Protein AF-Q4D3F9-F1 (afdb_monomer_lite)

Sequence (199 aa):
MLRTVLPLHNSRKLALRFFQTEQRKNTNLHGLSAVQKKKVILKMFKQLTREDMDALKKRAAAWEAKKISGETAIPSYRRRNEITPYELFYKEQLSNPSIASIASPSVREKKLFAIFNSLPVATMEALEKRARELSQGIALSDSPPPSGKKPSASKKKKKRITIKTSSKSRSMTSQGASVRKKKKRTRHKDPRCHRTRRL

Structure (mmCIF, N/CA/C/O backbone):
data_AF-Q4D3F9-F1
#
_entry.id   AF-Q4D3F9-F1
#
loop_
_atom_site.group_PDB
_atom_site.id
_atom_site.type_symbol
_atom_site.label_atom_id
_atom_site.label_alt_id
_atom_site.label_comp_id
_atom_site.label_asym_id
_atom_site.label_entity_id
_atom_site.label_seq_id
_atom_site.pdbx_PDB_ins_code
_atom_site.Cartn_x
_atom_site.Cartn_y
_atom_site.Cartn_z
_atom_site.occupancy
_atom_site.B_iso_or_equiv
_atom_site.auth_seq_id
_atom_site.auth_comp_id
_atom_site.auth_asym_id
_atom_site.auth_atom_id
_atom_site.pdbx_PDB_model_num
ATOM 1 N N . MET A 1 1 ? 5.674 -25.062 -36.213 1.00 43.69 1 MET A N 1
ATOM 2 C CA . MET A 1 1 ? 6.406 -23.867 -35.732 1.00 43.69 1 MET A CA 1
ATOM 3 C C . MET A 1 1 ? 5.407 -22.816 -35.253 1.00 43.69 1 MET A C 1
ATOM 5 O O . MET A 1 1 ? 4.839 -22.103 -36.072 1.00 43.69 1 MET A O 1
ATOM 9 N N . LEU A 1 2 ? 5.132 -22.751 -33.947 1.00 43.38 2 LEU A N 1
ATOM 10 C CA . LEU A 1 2 ? 4.223 -21.755 -33.368 1.00 43.38 2 LEU A CA 1
ATOM 11 C C . LEU A 1 2 ? 4.901 -20.378 -33.382 1.00 43.38 2 LEU A C 1
ATOM 13 O O . LEU A 1 2 ? 5.694 -20.052 -32.503 1.00 43.38 2 LEU A O 1
ATOM 17 N N . ARG A 1 3 ? 4.604 -19.563 -34.401 1.00 45.81 3 ARG A N 1
ATOM 18 C CA . ARG A 1 3 ? 4.926 -18.132 -34.399 1.00 45.81 3 ARG A CA 1
ATOM 19 C C . ARG A 1 3 ? 4.017 -17.451 -33.381 1.00 45.81 3 ARG A C 1
ATOM 21 O O . ARG A 1 3 ? 2.923 -17.004 -33.710 1.00 45.81 3 ARG A O 1
ATOM 28 N N . THR A 1 4 ? 4.465 -17.377 -32.135 1.00 52.88 4 THR A N 1
ATOM 29 C CA . THR A 1 4 ? 3.857 -16.510 -31.127 1.00 52.88 4 THR A CA 1
ATOM 30 C C . THR A 1 4 ? 4.075 -15.063 -31.555 1.00 52.88 4 THR A C 1
ATOM 32 O O . THR A 1 4 ? 5.104 -14.454 -31.252 1.00 52.88 4 THR A O 1
ATOM 35 N N . VAL A 1 5 ? 3.108 -14.500 -32.278 1.00 49.44 5 VAL A N 1
ATOM 36 C CA . VAL A 1 5 ? 3.002 -13.058 -32.514 1.00 49.44 5 VAL A CA 1
ATOM 37 C C . VAL A 1 5 ? 2.535 -12.427 -31.198 1.00 49.44 5 VAL A C 1
ATOM 39 O O . VAL A 1 5 ? 1.389 -12.021 -31.036 1.00 49.44 5 VAL A O 1
ATOM 42 N N . LEU A 1 6 ? 3.423 -12.435 -30.198 1.00 48.75 6 LEU A N 1
ATOM 43 C CA . LEU A 1 6 ? 3.228 -11.724 -28.939 1.00 48.75 6 LEU A CA 1
ATOM 44 C C . LEU A 1 6 ? 2.943 -10.253 -29.264 1.00 48.75 6 LEU A C 1
ATOM 46 O O . LEU A 1 6 ? 3.530 -9.717 -30.207 1.00 48.75 6 LEU A O 1
ATOM 50 N N . PRO A 1 7 ? 2.062 -9.577 -28.510 1.00 52.72 7 PRO A N 1
ATOM 51 C CA . PRO A 1 7 ? 1.574 -8.253 -28.860 1.00 52.72 7 PRO A CA 1
ATOM 52 C C . PRO A 1 7 ? 2.724 -7.240 -28.790 1.00 52.72 7 PRO A C 1
ATOM 54 O O . PRO A 1 7 ? 2.981 -6.625 -27.754 1.00 52.72 7 PRO A O 1
ATOM 57 N N . LEU A 1 8 ? 3.421 -7.037 -29.912 1.00 54.00 8 LEU A N 1
ATOM 58 C CA . LEU A 1 8 ? 4.539 -6.098 -30.054 1.00 54.00 8 LEU A CA 1
ATOM 59 C C . LEU A 1 8 ? 4.122 -4.668 -29.674 1.00 54.00 8 LEU A C 1
ATOM 61 O O . LEU A 1 8 ? 4.931 -3.875 -29.194 1.00 54.00 8 LEU A O 1
ATOM 65 N N . HIS A 1 9 ? 2.835 -4.337 -29.809 1.00 55.53 9 HIS A N 1
ATOM 66 C CA . HIS A 1 9 ? 2.298 -3.062 -29.341 1.00 55.53 9 HIS A CA 1
ATOM 67 C C . HIS A 1 9 ? 2.265 -2.916 -27.821 1.00 55.53 9 HIS A C 1
ATOM 69 O O . HIS A 1 9 ? 2.350 -1.789 -27.323 1.00 55.53 9 HIS A O 1
ATOM 75 N N . ASN A 1 10 ? 2.189 -4.016 -27.075 1.00 79.44 10 ASN A N 1
ATOM 76 C CA . ASN A 1 10 ? 2.234 -3.959 -25.624 1.00 79.44 10 ASN A CA 1
ATOM 77 C C . ASN A 1 10 ? 3.673 -3.754 -25.132 1.00 79.44 10 ASN A C 1
ATOM 79 O O . ASN A 1 10 ? 3.891 -2.926 -24.253 1.00 79.44 10 ASN A O 1
ATOM 83 N N . SER A 1 11 ? 4.675 -4.372 -25.775 1.00 84.75 11 SER A N 1
ATOM 84 C CA . SER A 1 11 ? 6.082 -4.250 -25.350 1.00 84.75 11 SER A CA 1
ATOM 85 C C . SER A 1 11 ? 6.599 -2.810 -25.403 1.00 84.75 11 SER A C 1
ATOM 87 O O . SER A 1 11 ? 7.229 -2.351 -24.453 1.00 84.75 11 SER A O 1
ATOM 89 N N . ARG A 1 12 ? 6.274 -2.041 -26.455 1.00 90.06 12 ARG A N 1
ATOM 90 C CA . ARG A 1 12 ? 6.668 -0.622 -26.549 1.00 90.06 12 ARG A CA 1
ATOM 91 C C . ARG A 1 12 ? 5.962 0.250 -25.506 1.00 90.06 12 ARG A C 1
ATOM 93 O O . ARG A 1 12 ? 6.580 1.163 -24.962 1.00 90.06 12 ARG A O 1
ATOM 100 N N . LYS A 1 13 ? 4.682 -0.014 -25.215 1.00 91.31 13 LYS A N 1
ATOM 101 C CA . LYS A 1 13 ? 3.936 0.695 -24.159 1.00 91.31 13 LYS A CA 1
ATOM 102 C C . LYS A 1 13 ? 4.499 0.368 -22.774 1.00 91.31 13 LYS A C 1
ATOM 104 O O . LYS A 1 13 ? 4.667 1.280 -21.965 1.00 91.31 13 LYS A O 1
ATOM 109 N N . L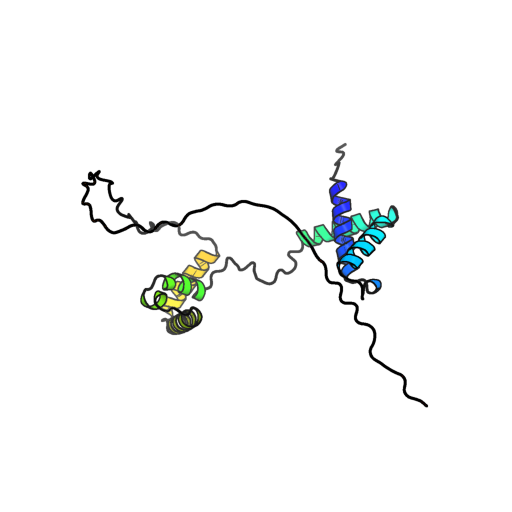EU A 1 14 ? 4.838 -0.897 -22.531 1.00 91.38 14 LEU A N 1
ATOM 110 C CA . LEU A 1 14 ? 5.517 -1.356 -21.323 1.00 91.38 14 LEU A CA 1
ATOM 111 C C . LEU A 1 14 ? 6.875 -0.679 -21.155 1.00 91.38 14 LEU A C 1
ATOM 113 O O . LEU A 1 14 ? 7.130 -0.081 -20.113 1.00 91.38 14 LEU A O 1
ATOM 117 N N . ALA A 1 15 ? 7.691 -0.676 -22.210 1.00 93.75 15 ALA A N 1
ATOM 118 C CA . ALA A 1 15 ? 8.980 0.004 -22.235 1.00 93.75 15 ALA A CA 1
ATOM 119 C C . ALA A 1 15 ? 8.841 1.500 -21.925 1.00 93.75 15 ALA A C 1
ATOM 121 O O . ALA A 1 15 ? 9.606 2.027 -21.126 1.00 93.75 15 ALA A O 1
ATOM 122 N N . LEU A 1 16 ? 7.830 2.186 -22.475 1.00 94.62 16 LEU A N 1
ATOM 123 C CA . LEU A 1 16 ? 7.576 3.595 -22.162 1.00 94.62 16 LEU A CA 1
ATOM 124 C C . LEU A 1 16 ? 7.189 3.809 -20.691 1.00 94.62 16 LEU A C 1
ATOM 126 O O . LEU A 1 16 ? 7.689 4.742 -20.066 1.00 94.62 16 LEU A O 1
ATOM 130 N N . ARG A 1 17 ? 6.302 2.976 -20.127 1.00 92.50 17 ARG A N 1
ATOM 131 C CA . ARG A 1 17 ? 5.907 3.063 -18.706 1.00 92.50 17 ARG A CA 1
ATOM 132 C C . ARG A 1 17 ? 7.096 2.810 -17.781 1.00 92.50 17 ARG A C 1
ATOM 134 O O . ARG A 1 17 ? 7.282 3.540 -16.805 1.00 92.50 17 ARG A O 1
ATOM 141 N N . PHE A 1 18 ? 7.896 1.800 -18.104 1.00 93.62 18 PHE A N 1
ATOM 142 C CA . PHE A 1 18 ? 9.110 1.464 -17.375 1.00 93.62 18 PHE A CA 1
ATOM 143 C C . PHE A 1 18 ? 10.120 2.614 -17.445 1.00 93.62 18 PHE A C 1
ATOM 145 O O . PHE A 1 18 ? 10.515 3.135 -16.407 1.00 93.62 18 PHE A O 1
ATOM 152 N N . PHE A 1 19 ? 10.403 3.126 -18.644 1.00 94.56 19 PHE A N 1
ATOM 153 C CA . PHE A 1 19 ? 11.292 4.269 -18.847 1.00 94.56 19 PHE A CA 1
ATOM 154 C C . PHE A 1 19 ? 10.829 5.511 -18.089 1.00 94.56 19 PHE A C 1
ATOM 156 O O . PHE A 1 19 ? 11.611 6.150 -17.401 1.00 94.56 19 PHE A O 1
ATOM 163 N N . GLN A 1 20 ? 9.537 5.844 -18.138 1.00 93.75 20 GLN A N 1
ATOM 164 C CA . GLN A 1 20 ? 8.987 6.944 -17.341 1.00 93.75 20 GLN A CA 1
ATOM 165 C C . GLN A 1 20 ? 9.215 6.742 -15.842 1.00 93.75 20 GLN A C 1
ATOM 167 O O . GLN A 1 20 ? 9.450 7.715 -15.133 1.00 93.75 20 GLN A O 1
ATOM 172 N N . THR A 1 21 ? 9.127 5.501 -15.362 1.00 91.38 21 THR A N 1
ATOM 173 C CA . THR A 1 21 ? 9.366 5.159 -13.957 1.00 91.38 21 THR A CA 1
ATOM 174 C C . THR A 1 21 ? 10.843 5.310 -13.597 1.00 91.38 21 THR A C 1
ATOM 176 O O . THR A 1 21 ? 11.136 5.906 -12.563 1.00 91.38 21 THR A O 1
ATOM 179 N N . GLU A 1 22 ? 11.763 4.866 -14.457 1.00 90.75 22 GLU A N 1
ATOM 180 C CA . GLU A 1 22 ? 13.207 5.087 -14.293 1.00 90.75 22 GLU A CA 1
ATOM 181 C C . GLU A 1 22 ? 13.542 6.589 -14.273 1.00 90.75 22 GLU A C 1
ATOM 183 O O . GLU A 1 22 ? 14.218 7.073 -13.367 1.00 90.75 22 GLU A O 1
ATOM 188 N N . GLN A 1 23 ? 12.977 7.363 -15.205 1.00 92.50 23 GLN A N 1
ATOM 189 C CA . GLN A 1 23 ? 13.245 8.799 -15.333 1.00 92.50 23 GLN A CA 1
ATOM 190 C C . GLN A 1 23 ? 12.666 9.651 -14.191 1.00 92.50 23 GLN A C 1
ATOM 192 O O . GLN A 1 23 ? 13.047 10.811 -14.050 1.00 92.50 23 GLN A O 1
ATOM 197 N N . ARG A 1 24 ? 11.781 9.118 -13.334 1.00 86.50 24 ARG A N 1
ATOM 198 C CA . ARG A 1 24 ? 11.299 9.858 -12.146 1.00 86.50 24 ARG A CA 1
ATOM 199 C C . ARG A 1 24 ? 12.416 10.173 -11.155 1.00 86.50 24 ARG A C 1
ATOM 201 O O . ARG A 1 24 ? 12.303 11.169 -10.449 1.00 86.50 24 ARG A O 1
ATOM 208 N N . LYS A 1 25 ? 13.455 9.334 -11.109 1.00 85.62 25 LYS A N 1
ATOM 209 C CA . LYS A 1 25 ? 14.626 9.500 -10.238 1.00 85.62 25 LYS A CA 1
ATOM 210 C C . LYS A 1 25 ? 15.767 10.271 -10.914 1.00 85.62 25 LYS A C 1
ATOM 212 O O . LYS A 1 25 ? 16.802 10.470 -10.292 1.00 85.62 25 LYS A O 1
ATOM 217 N N . ASN A 1 26 ? 15.605 10.682 -12.176 1.00 88.50 26 ASN A N 1
ATOM 218 C CA . ASN A 1 26 ? 16.654 11.380 -12.910 1.00 88.50 26 ASN A CA 1
ATOM 219 C C . ASN A 1 26 ? 16.794 12.822 -12.404 1.00 88.50 26 ASN A C 1
ATOM 221 O O . ASN A 1 26 ? 15.863 13.628 -12.524 1.00 88.50 26 ASN A O 1
ATOM 225 N N . THR A 1 27 ? 17.975 13.145 -11.878 1.00 89.50 27 THR A N 1
ATOM 226 C CA . THR A 1 27 ? 18.260 14.446 -11.279 1.00 89.50 27 THR A CA 1
ATOM 227 C C . THR A 1 27 ? 18.275 15.584 -12.297 1.00 89.50 27 THR A C 1
ATOM 229 O O . THR A 1 27 ? 17.872 16.701 -11.978 1.00 89.50 27 THR A O 1
ATOM 232 N N . ASN A 1 28 ? 18.607 15.289 -13.556 1.00 89.50 28 ASN A N 1
ATOM 233 C CA . ASN A 1 28 ? 18.650 16.267 -14.648 1.00 89.50 28 ASN A CA 1
ATOM 234 C C . ASN A 1 28 ? 17.271 16.849 -14.992 1.00 89.50 28 ASN A C 1
ATOM 236 O O . ASN A 1 28 ? 17.163 17.839 -15.712 1.00 89.50 28 ASN A O 1
ATOM 240 N N . LEU A 1 29 ? 16.196 16.223 -14.504 1.00 89.38 29 LEU A N 1
ATOM 241 C CA . LEU A 1 29 ? 14.832 16.700 -14.692 1.00 89.38 29 LEU A CA 1
ATOM 242 C C . LEU A 1 29 ? 14.337 17.548 -13.509 1.00 89.38 29 LEU A C 1
ATOM 244 O O . LEU A 1 29 ? 13.209 18.049 -13.567 1.00 89.38 29 LEU A O 1
ATOM 248 N N . HIS A 1 30 ? 15.120 17.721 -12.434 1.00 87.25 30 HIS A N 1
ATOM 249 C CA . HIS A 1 30 ? 14.759 18.636 -11.347 1.00 87.25 30 HIS A CA 1
ATOM 250 C C . HIS A 1 30 ? 14.633 20.078 -11.867 1.00 87.25 30 HIS A C 1
ATOM 252 O O . HIS A 1 30 ? 15.318 20.490 -12.794 1.00 87.25 30 HIS A O 1
ATOM 258 N N . GLY A 1 31 ? 13.673 20.830 -11.324 1.00 88.44 31 GLY A N 1
ATOM 259 C CA . GLY A 1 31 ? 13.353 22.193 -11.771 1.00 88.44 31 GLY A CA 1
ATOM 260 C C . GLY A 1 31 ? 12.349 22.290 -12.929 1.00 88.44 31 GLY A C 1
ATOM 261 O O . GLY A 1 31 ? 11.705 23.323 -13.090 1.00 88.44 31 GLY A O 1
ATOM 262 N N . LEU A 1 32 ? 12.120 21.217 -13.695 1.00 91.00 32 LEU A N 1
ATOM 263 C CA . LEU A 1 32 ? 11.087 21.209 -14.737 1.00 91.00 32 LEU A CA 1
ATOM 264 C C . LEU A 1 32 ? 9.689 20.926 -14.163 1.00 91.00 32 LEU A C 1
ATOM 266 O O . LEU A 1 32 ? 9.508 20.046 -13.315 1.00 91.00 32 LEU A O 1
ATOM 270 N N . SER A 1 33 ? 8.666 21.602 -14.698 1.00 92.81 33 SER A N 1
ATOM 271 C CA . SER A 1 33 ? 7.263 21.275 -14.398 1.00 92.81 33 SER A CA 1
ATOM 272 C C . SER A 1 33 ? 6.915 19.851 -14.846 1.00 92.81 33 SER A C 1
ATOM 274 O O . SER A 1 33 ? 7.506 19.319 -15.788 1.00 92.81 33 SER A O 1
ATOM 276 N N . ALA A 1 34 ? 5.897 19.231 -14.239 1.00 92.06 34 ALA A N 1
ATOM 277 C CA . ALA A 1 34 ? 5.463 17.877 -14.607 1.00 92.06 34 ALA A CA 1
ATOM 278 C C . ALA A 1 34 ? 5.150 17.731 -16.113 1.00 92.06 34 ALA A C 1
ATOM 280 O O . ALA A 1 34 ? 5.469 16.713 -16.732 1.00 92.06 34 ALA A O 1
ATOM 281 N N . VAL A 1 35 ? 4.584 18.775 -16.729 1.00 93.75 35 VAL A N 1
ATOM 282 C CA . VAL A 1 35 ? 4.277 18.806 -18.167 1.00 93.75 35 VAL A CA 1
ATOM 283 C C . VAL A 1 35 ? 5.554 18.866 -19.011 1.00 93.75 35 VAL A C 1
ATOM 285 O O . VAL A 1 35 ? 5.660 18.150 -20.009 1.00 93.75 35 VAL A O 1
ATOM 288 N N . GLN A 1 36 ? 6.537 19.683 -18.617 1.00 94.12 36 GLN A N 1
ATOM 289 C CA . GLN A 1 36 ? 7.837 19.755 -19.294 1.00 94.12 36 GLN A CA 1
ATOM 290 C C . GLN A 1 36 ? 8.610 18.444 -19.146 1.00 94.12 36 GLN A C 1
ATOM 292 O O . GLN A 1 36 ? 9.053 17.904 -20.158 1.00 94.12 36 GLN A O 1
ATOM 297 N N . LYS A 1 37 ? 8.674 17.873 -17.934 1.00 94.06 37 LYS A N 1
ATOM 298 C CA . LYS A 1 37 ? 9.268 16.551 -17.672 1.00 94.06 37 LYS A CA 1
ATOM 299 C C . LYS A 1 37 ? 8.697 15.498 -18.611 1.00 94.06 37 LYS A C 1
ATOM 301 O O . LYS A 1 37 ? 9.443 14.805 -19.291 1.00 94.06 37 LYS A O 1
ATOM 306 N N . LYS A 1 38 ? 7.366 15.431 -18.729 1.00 93.19 38 LYS A N 1
ATOM 307 C CA . LYS A 1 38 ? 6.694 14.489 -19.634 1.00 93.19 38 LYS A CA 1
ATOM 308 C C . LYS A 1 38 ? 7.127 14.674 -21.092 1.00 93.19 38 LYS A C 1
ATOM 310 O O . LYS A 1 38 ? 7.370 13.683 -21.777 1.00 93.19 38 LYS A O 1
ATOM 315 N N . LYS A 1 39 ? 7.230 15.918 -21.572 1.00 95.19 39 LYS A N 1
ATOM 316 C CA . LYS A 1 39 ? 7.684 16.213 -22.942 1.00 95.19 39 LYS A CA 1
ATOM 317 C C . LYS A 1 39 ? 9.142 15.804 -23.163 1.00 95.19 39 LYS A C 1
ATOM 319 O O . LYS A 1 39 ? 9.430 15.195 -24.189 1.00 95.19 39 LYS A O 1
ATOM 324 N N . VAL A 1 40 ? 10.031 16.111 -22.217 1.00 94.81 40 VAL A N 1
ATOM 325 C CA . VAL A 1 40 ? 11.459 15.761 -22.288 1.00 94.81 40 VAL A CA 1
ATOM 326 C C . VAL A 1 40 ? 11.642 14.246 -22.275 1.00 94.81 40 VAL A C 1
ATOM 328 O O . VAL A 1 40 ? 12.236 13.708 -23.202 1.00 94.81 40 VAL A O 1
ATOM 331 N N . ILE A 1 41 ? 11.028 13.543 -21.319 1.00 94.62 41 ILE A N 1
ATOM 332 C CA . ILE A 1 41 ? 11.078 12.075 -21.230 1.00 94.62 41 ILE A CA 1
ATOM 333 C C . ILE A 1 41 ? 10.569 11.431 -22.523 1.00 94.62 41 ILE A C 1
ATOM 335 O O . ILE A 1 41 ? 11.166 10.482 -23.022 1.00 94.62 41 ILE A O 1
ATOM 339 N N . LEU A 1 42 ? 9.481 11.950 -23.103 1.00 95.06 42 LEU A N 1
ATOM 340 C CA . LEU A 1 42 ? 8.954 11.412 -24.356 1.00 95.06 42 LEU A CA 1
ATOM 341 C C . LEU A 1 42 ? 9.903 11.650 -25.539 1.00 95.06 42 LEU A C 1
ATOM 343 O O . LEU A 1 42 ? 9.997 10.787 -26.408 1.00 95.06 42 LEU A O 1
ATOM 347 N N . LYS A 1 43 ? 10.594 12.797 -25.590 1.00 95.38 43 LYS A N 1
ATOM 348 C CA . LYS A 1 43 ? 11.632 13.054 -26.600 1.00 95.38 43 LYS A CA 1
ATOM 349 C C . LYS A 1 43 ? 12.807 12.091 -26.433 1.00 95.38 43 LYS A C 1
ATOM 351 O O . LYS A 1 43 ? 13.144 11.424 -27.402 1.00 95.38 43 LYS A O 1
ATOM 356 N N . MET A 1 44 ? 13.326 11.940 -25.213 1.00 94.38 44 MET A N 1
ATOM 357 C CA . MET A 1 44 ? 14.403 10.992 -24.904 1.00 94.38 44 MET A CA 1
ATOM 358 C C . MET A 1 44 ? 14.023 9.571 -25.322 1.00 94.38 44 MET A C 1
ATOM 360 O O . MET A 1 44 ? 14.766 8.924 -26.043 1.00 94.38 44 MET A O 1
ATOM 364 N N . PHE A 1 45 ? 12.816 9.116 -24.969 1.00 95.31 45 PHE A N 1
ATOM 365 C CA . PHE A 1 45 ? 12.335 7.783 -25.337 1.00 95.31 45 PHE A CA 1
ATOM 366 C C . PHE A 1 45 ? 12.263 7.564 -26.857 1.00 95.31 45 PHE A C 1
ATOM 368 O O . PHE A 1 45 ? 12.485 6.457 -27.340 1.00 95.31 45 PHE A O 1
ATOM 375 N N . LYS A 1 46 ? 11.926 8.608 -27.625 1.00 94.25 46 LYS A N 1
ATOM 376 C CA . LYS A 1 46 ? 11.890 8.546 -29.094 1.00 94.25 46 LYS A CA 1
ATOM 377 C C . LYS A 1 46 ? 13.283 8.544 -29.728 1.00 94.25 46 LYS A C 1
ATOM 379 O O . LYS A 1 46 ? 13.396 8.062 -30.846 1.00 94.25 46 LYS A O 1
ATOM 384 N N . GLN A 1 47 ? 14.283 9.092 -29.040 1.00 95.38 47 GLN A N 1
ATOM 385 C CA . GLN A 1 47 ? 15.671 9.185 -29.500 1.00 95.38 47 GLN A CA 1
ATOM 386 C C . GLN A 1 47 ? 16.523 7.964 -29.123 1.00 95.38 47 GLN A C 1
ATOM 388 O O . GLN A 1 47 ? 17.677 7.900 -29.529 1.00 95.38 47 GLN A O 1
ATOM 393 N N . LEU A 1 48 ? 15.976 7.004 -28.369 1.00 93.50 48 LEU A N 1
ATOM 394 C CA . LEU A 1 48 ? 16.680 5.764 -28.035 1.00 93.50 48 LEU A CA 1
ATOM 395 C C . LEU A 1 48 ? 17.042 4.986 -29.306 1.00 93.50 48 LEU A C 1
ATOM 397 O O . LEU A 1 48 ? 16.214 4.848 -30.213 1.00 93.50 48 LEU A O 1
ATOM 401 N N . THR A 1 49 ? 18.267 4.458 -29.344 1.00 94.75 49 THR A N 1
ATOM 402 C CA . THR A 1 49 ? 18.723 3.586 -30.430 1.00 94.75 49 THR A CA 1
ATOM 403 C C . THR A 1 49 ? 17.903 2.290 -30.456 1.00 94.75 49 THR A C 1
ATOM 405 O O . THR A 1 49 ? 17.162 1.968 -29.519 1.00 94.75 49 THR A O 1
ATOM 408 N N . ARG A 1 50 ? 17.997 1.524 -31.551 1.00 93.44 50 ARG A N 1
ATOM 409 C CA . ARG A 1 50 ? 17.299 0.229 -31.649 1.00 93.44 50 ARG A CA 1
ATOM 410 C C . ARG A 1 50 ? 17.766 -0.736 -30.553 1.00 93.44 50 ARG A C 1
ATOM 412 O O . ARG A 1 50 ? 16.925 -1.360 -29.911 1.00 93.44 50 ARG A O 1
ATOM 419 N N . GLU A 1 51 ? 19.069 -0.772 -30.294 1.00 94.38 51 GLU A N 1
ATOM 420 C CA . GLU A 1 51 ? 19.695 -1.608 -29.265 1.00 94.38 51 GLU A CA 1
ATOM 421 C C . GLU A 1 51 ? 19.222 -1.228 -27.856 1.00 94.38 51 GLU A C 1
ATOM 423 O O . GLU A 1 51 ? 18.724 -2.085 -27.118 1.00 94.38 51 GLU A O 1
ATOM 428 N N . ASP A 1 52 ? 19.256 0.067 -27.517 1.00 94.69 52 ASP A N 1
ATOM 429 C CA . ASP A 1 52 ? 18.761 0.568 -26.227 1.00 94.69 52 ASP A CA 1
ATOM 430 C C . ASP A 1 52 ? 17.292 0.218 -26.011 1.00 94.69 52 ASP A C 1
ATOM 432 O O . ASP A 1 52 ? 16.857 -0.098 -24.900 1.00 94.69 52 ASP A O 1
ATOM 436 N N . MET A 1 53 ? 16.502 0.276 -27.082 1.00 94.94 53 MET A N 1
ATOM 437 C CA . MET A 1 53 ? 15.082 -0.020 -27.025 1.00 94.94 53 MET A CA 1
ATOM 438 C C . MET A 1 53 ? 14.797 -1.496 -26.786 1.00 94.94 53 MET A C 1
ATOM 440 O O . MET A 1 53 ? 13.880 -1.823 -26.028 1.00 94.94 53 MET A O 1
ATOM 444 N N . ASP A 1 54 ? 15.578 -2.392 -27.372 1.00 93.06 54 ASP A N 1
ATOM 445 C CA . ASP A 1 54 ? 15.426 -3.820 -27.122 1.00 93.06 54 ASP A CA 1
ATOM 446 C C . ASP A 1 54 ? 15.918 -4.203 -25.719 1.00 93.06 54 ASP A C 1
ATOM 448 O O . ASP A 1 54 ? 15.236 -4.960 -25.019 1.00 93.06 54 ASP A O 1
ATOM 452 N N . ALA A 1 55 ? 17.003 -3.590 -25.233 1.00 94.06 55 ALA A N 1
ATOM 453 C CA . ALA A 1 55 ? 17.431 -3.716 -23.839 1.00 94.06 55 ALA A CA 1
ATOM 454 C C . ALA A 1 55 ? 16.361 -3.194 -22.860 1.00 94.06 55 ALA A C 1
ATOM 456 O O . ALA A 1 55 ? 16.053 -3.833 -21.849 1.00 94.06 55 ALA A O 1
ATOM 457 N N . LEU A 1 56 ? 15.737 -2.055 -23.171 1.00 94.81 56 LEU A N 1
ATOM 458 C CA . LEU A 1 56 ? 14.665 -1.470 -22.370 1.00 94.81 56 LEU A CA 1
ATOM 459 C C . LEU A 1 56 ? 13.414 -2.355 -22.342 1.00 94.81 56 LEU A C 1
ATOM 461 O O . LEU A 1 56 ? 12.818 -2.519 -21.280 1.00 94.81 56 LEU A O 1
ATOM 465 N N . LYS A 1 57 ? 13.023 -2.966 -23.468 1.00 94.19 57 LYS A N 1
ATOM 466 C CA . LYS A 1 57 ? 11.902 -3.922 -23.511 1.00 94.19 57 LYS A CA 1
ATOM 467 C C . LYS A 1 57 ? 12.166 -5.142 -22.629 1.00 94.19 57 LYS A C 1
ATOM 469 O O . LYS A 1 57 ? 11.266 -5.539 -21.893 1.00 94.19 57 LYS A O 1
ATOM 474 N N . LYS A 1 58 ? 13.381 -5.707 -22.664 1.00 92.06 58 LYS A N 1
ATOM 475 C CA . LYS A 1 58 ? 13.770 -6.837 -21.797 1.00 92.06 58 LYS A CA 1
ATOM 476 C C . LYS A 1 58 ? 13.667 -6.458 -20.316 1.00 92.06 58 LYS A C 1
ATOM 478 O O . LYS A 1 58 ? 13.031 -7.172 -19.543 1.00 92.06 58 LYS A O 1
ATOM 483 N N . ARG A 1 59 ? 14.208 -5.294 -19.933 1.00 92.56 59 ARG A N 1
ATOM 484 C CA . ARG A 1 59 ? 14.111 -4.774 -18.556 1.00 92.56 59 ARG A CA 1
ATOM 485 C C . ARG A 1 59 ? 12.665 -4.491 -18.138 1.00 92.56 59 ARG A C 1
ATOM 487 O O . ARG A 1 59 ? 12.275 -4.850 -17.031 1.00 92.56 59 ARG A O 1
ATOM 494 N N . A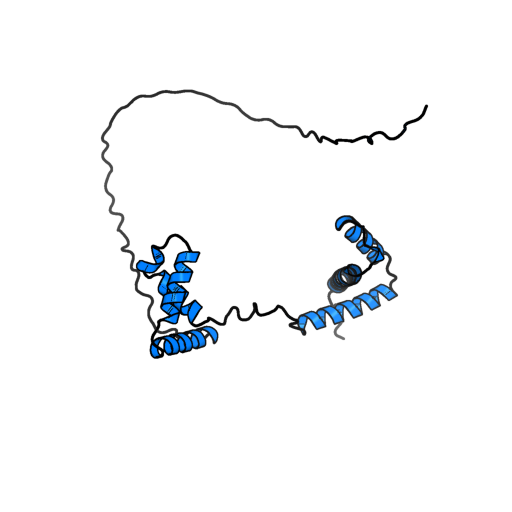LA A 1 60 ? 11.854 -3.922 -19.028 1.00 92.25 60 ALA A N 1
ATOM 495 C CA . ALA A 1 60 ? 10.442 -3.647 -18.772 1.00 92.25 60 ALA A CA 1
ATOM 496 C C . ALA A 1 60 ? 9.618 -4.929 -18.585 1.00 92.25 60 ALA A C 1
ATOM 498 O O . ALA A 1 60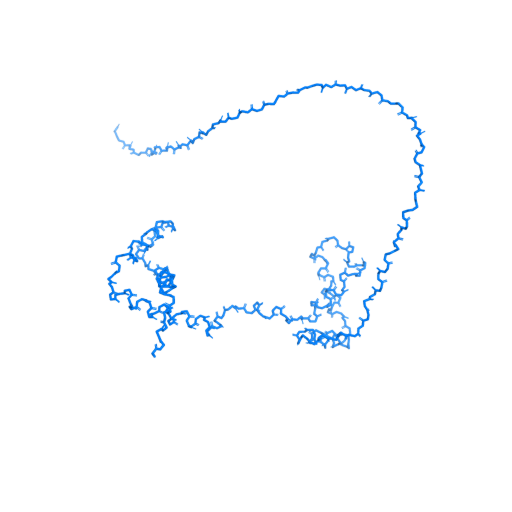 ? 8.771 -4.977 -17.697 1.00 92.25 60 ALA A O 1
ATOM 499 N N . ALA A 1 61 ? 9.882 -5.975 -19.375 1.00 89.19 61 ALA A N 1
ATOM 500 C CA . ALA A 1 61 ? 9.238 -7.277 -19.215 1.00 89.19 61 ALA A CA 1
ATOM 501 C C . ALA A 1 61 ? 9.595 -7.920 -17.865 1.00 89.19 61 ALA A C 1
ATOM 503 O O . ALA A 1 61 ? 8.703 -8.375 -17.153 1.00 89.19 61 ALA A O 1
ATOM 504 N N . ALA A 1 62 ? 10.872 -7.881 -17.468 1.00 88.31 62 ALA A N 1
ATOM 505 C CA . ALA A 1 62 ? 11.308 -8.361 -16.156 1.00 88.31 62 ALA A CA 1
ATOM 506 C C . ALA A 1 62 ? 10.698 -7.546 -14.999 1.00 88.31 62 ALA A C 1
ATOM 508 O O . ALA A 1 62 ? 10.335 -8.106 -13.967 1.00 88.31 62 ALA A O 1
ATOM 509 N N . TRP A 1 63 ? 10.555 -6.228 -15.164 1.00 88.12 63 TRP A N 1
ATOM 510 C CA . TRP A 1 63 ? 9.913 -5.359 -14.177 1.00 88.12 63 TRP A CA 1
ATOM 511 C C . TRP A 1 63 ? 8.415 -5.637 -14.032 1.00 88.12 63 TRP A C 1
ATOM 513 O O . TRP A 1 63 ? 7.921 -5.688 -12.909 1.00 88.12 63 TRP A O 1
ATOM 523 N N . GLU A 1 64 ? 7.700 -5.857 -15.138 1.00 85.94 64 GLU A N 1
ATOM 524 C CA . GLU A 1 64 ? 6.279 -6.213 -15.089 1.00 85.94 64 GLU A CA 1
ATOM 525 C C . GLU A 1 64 ? 6.089 -7.608 -14.482 1.00 85.94 64 GLU A C 1
ATOM 527 O O . GLU A 1 64 ? 5.239 -7.779 -13.614 1.00 85.94 64 GLU A O 1
ATOM 532 N N . ALA A 1 65 ? 6.939 -8.577 -14.840 1.00 83.88 65 ALA A N 1
ATOM 533 C CA . ALA A 1 65 ? 6.935 -9.901 -14.222 1.00 83.88 65 ALA A CA 1
ATOM 534 C C . ALA A 1 65 ? 7.149 -9.812 -12.703 1.00 83.88 65 ALA A C 1
ATOM 536 O O . ALA A 1 65 ? 6.381 -10.407 -11.956 1.00 83.88 65 ALA A O 1
ATOM 537 N N . LYS A 1 66 ? 8.103 -8.990 -12.236 1.00 82.94 66 LYS A N 1
ATOM 538 C CA . LYS A 1 66 ? 8.321 -8.715 -10.803 1.00 82.94 66 LYS A CA 1
ATOM 539 C C . LYS A 1 66 ? 7.151 -8.004 -10.129 1.00 82.94 66 LYS A C 1
ATOM 541 O O . LYS A 1 66 ? 6.975 -8.171 -8.932 1.00 82.94 66 LYS A O 1
ATOM 546 N N . LYS A 1 67 ? 6.369 -7.198 -10.849 1.00 78.50 67 LYS A N 1
ATOM 547 C CA . LYS A 1 67 ? 5.157 -6.568 -10.302 1.00 78.50 67 LYS A CA 1
ATOM 548 C C . LYS A 1 67 ? 3.974 -7.518 -10.198 1.00 78.50 67 LYS A C 1
ATOM 550 O O . LYS A 1 67 ? 3.112 -7.302 -9.357 1.00 78.50 67 LYS A O 1
ATOM 555 N N . ILE A 1 68 ? 3.916 -8.511 -11.079 1.00 73.19 68 ILE A N 1
ATOM 556 C CA . ILE A 1 68 ? 2.868 -9.531 -11.072 1.00 73.19 68 ILE A CA 1
ATOM 557 C C . ILE A 1 68 ? 3.199 -10.614 -10.039 1.00 73.19 68 ILE A C 1
ATOM 559 O O . ILE A 1 68 ? 2.317 -11.010 -9.289 1.00 73.19 68 ILE A O 1
ATOM 563 N N . SER A 1 69 ? 4.458 -11.065 -9.969 1.00 64.88 69 SER A N 1
ATOM 564 C CA . SER A 1 69 ? 4.904 -12.064 -8.987 1.00 64.88 69 SER A CA 1
ATOM 565 C C . SER A 1 69 ? 5.149 -11.463 -7.605 1.00 64.88 69 SER A C 1
ATOM 567 O O . SER A 1 69 ? 4.882 -12.088 -6.585 1.00 64.88 69 SER A O 1
ATOM 569 N N . GLY A 1 70 ? 5.649 -10.232 -7.567 1.00 56.38 70 GLY A N 1
ATOM 570 C CA . GLY A 1 70 ? 5.823 -9.453 -6.361 1.00 56.38 70 GLY A CA 1
ATOM 571 C C . GLY A 1 70 ? 4.542 -8.708 -6.062 1.00 56.38 70 GLY A C 1
ATOM 572 O O . GLY A 1 70 ? 4.403 -7.540 -6.432 1.00 56.38 70 GLY A O 1
ATOM 573 N N . GLU A 1 71 ? 3.678 -9.373 -5.303 1.00 49.38 71 GLU A N 1
ATOM 574 C CA . GLU A 1 71 ? 2.753 -8.838 -4.300 1.00 49.38 71 GLU A CA 1
ATOM 575 C C . GLU A 1 71 ? 3.511 -7.911 -3.315 1.00 49.38 71 GLU A C 1
ATOM 577 O O . GLU A 1 71 ? 3.565 -8.091 -2.104 1.00 49.38 71 GLU A O 1
ATOM 582 N N . THR A 1 72 ? 4.198 -6.914 -3.871 1.00 52.53 72 THR A N 1
ATOM 583 C CA . THR A 1 72 ? 5.089 -5.988 -3.197 1.00 52.53 72 THR A CA 1
ATOM 584 C C . THR A 1 72 ? 4.223 -4.894 -2.614 1.00 52.53 72 THR A C 1
ATOM 586 O O . THR A 1 72 ? 3.936 -3.875 -3.239 1.00 52.53 72 THR A O 1
ATOM 589 N N . ALA A 1 73 ? 3.815 -5.164 -1.378 1.00 48.66 73 ALA A N 1
ATOM 590 C CA . ALA A 1 73 ? 3.628 -4.160 -0.348 1.00 48.66 73 ALA A CA 1
ATOM 591 C C . ALA A 1 73 ? 2.632 -3.054 -0.712 1.00 48.66 73 ALA A C 1
ATOM 593 O O . ALA A 1 73 ? 2.911 -1.863 -0.590 1.00 48.66 73 ALA A O 1
ATOM 594 N N . ILE A 1 74 ? 1.416 -3.456 -1.073 1.00 47.06 74 ILE A N 1
ATOM 595 C CA . ILE A 1 74 ? 0.278 -2.701 -0.564 1.00 47.06 74 ILE A CA 1
ATOM 596 C C . ILE A 1 74 ? 0.270 -2.983 0.949 1.00 47.06 74 ILE A C 1
ATOM 598 O O . ILE A 1 74 ? 0.017 -4.131 1.320 1.00 47.06 74 ILE A O 1
ATOM 602 N N . PRO A 1 75 ? 0.593 -2.022 1.831 1.00 45.75 75 PRO A N 1
ATOM 603 C CA . PRO A 1 75 ? 0.558 -2.284 3.260 1.00 45.75 75 PRO A CA 1
ATOM 604 C C . PRO A 1 75 ? -0.892 -2.595 3.631 1.00 45.75 75 PRO A C 1
ATOM 606 O O . PRO A 1 75 ? -1.761 -1.763 3.412 1.00 45.75 75 PRO A O 1
ATOM 609 N N . SER A 1 76 ? -1.136 -3.824 4.094 1.00 48.12 76 SER A N 1
ATOM 610 C CA . SER A 1 76 ? -2.269 -4.285 4.914 1.00 48.12 76 SER A CA 1
ATOM 611 C C . SER A 1 76 ? -3.722 -3.963 4.515 1.00 48.12 76 SER A C 1
ATOM 613 O O . SER A 1 76 ? -4.622 -4.544 5.116 1.00 48.12 76 SER A O 1
ATOM 615 N N . TYR A 1 77 ? -4.027 -3.183 3.470 1.00 47.59 77 TYR A N 1
ATOM 616 C CA . TYR A 1 77 ? -5.424 -2.922 3.083 1.00 47.59 77 TYR A CA 1
ATOM 617 C C . TYR A 1 77 ? -6.117 -4.174 2.512 1.00 47.59 77 TYR A C 1
ATOM 619 O O . TYR A 1 77 ? -7.321 -4.146 2.273 1.00 47.59 77 TYR A O 1
ATOM 627 N N . ARG A 1 78 ? -5.372 -5.266 2.265 1.00 47.22 78 ARG A N 1
ATOM 628 C CA . ARG A 1 78 ? -5.906 -6.575 1.853 1.00 47.22 78 ARG A CA 1
ATOM 629 C C . ARG A 1 78 ? -6.328 -7.492 3.004 1.00 47.22 78 ARG A C 1
ATOM 631 O O . ARG A 1 78 ? -7.015 -8.464 2.724 1.00 47.22 78 ARG A O 1
ATOM 638 N N . ARG A 1 79 ? -6.108 -7.119 4.273 1.00 52.34 79 ARG A N 1
ATOM 639 C CA . ARG A 1 79 ? -6.941 -7.642 5.377 1.00 52.34 79 ARG A CA 1
ATOM 640 C C . ARG A 1 79 ? -8.348 -7.026 5.386 1.00 52.34 79 ARG A C 1
ATOM 642 O O . ARG A 1 79 ? -9.054 -7.120 6.373 1.00 52.34 79 ARG A O 1
ATOM 649 N N . ARG A 1 80 ? -8.796 -6.410 4.283 1.00 56.91 80 ARG A N 1
ATOM 650 C CA . ARG A 1 80 ? -10.154 -5.857 4.136 1.00 56.91 80 ARG A CA 1
ATOM 651 C C . ARG A 1 80 ? -11.276 -6.862 4.399 1.00 56.91 80 ARG A C 1
ATOM 653 O O . ARG A 1 80 ? -12.404 -6.431 4.597 1.00 56.91 80 ARG A O 1
ATOM 660 N N . ASN A 1 81 ? -10.971 -8.155 4.365 1.00 65.75 81 ASN A N 1
ATOM 661 C CA . ASN A 1 81 ? -11.942 -9.210 4.617 1.00 65.75 81 ASN A CA 1
ATOM 662 C C . ASN A 1 81 ? -11.910 -9.708 6.066 1.00 65.75 81 ASN A C 1
ATOM 664 O O . ASN A 1 81 ? -12.839 -10.394 6.471 1.00 65.75 81 ASN A O 1
ATOM 668 N N . GLU A 1 82 ? -10.876 -9.374 6.843 1.00 79.50 82 GLU A N 1
ATOM 669 C CA . GLU A 1 82 ? -10.843 -9.726 8.258 1.00 79.50 82 GLU A CA 1
ATOM 670 C C . GLU A 1 82 ? -11.707 -8.734 9.035 1.00 79.50 82 GLU A C 1
ATOM 672 O O . GLU A 1 82 ? -11.360 -7.563 9.187 1.00 79.50 82 GLU A O 1
ATOM 677 N N . ILE A 1 83 ? -12.855 -9.205 9.506 1.00 86.75 83 ILE A N 1
ATOM 678 C CA . ILE A 1 83 ? -13.747 -8.436 10.364 1.00 86.75 83 ILE A CA 1
ATOM 679 C C . ILE A 1 83 ? -13.204 -8.535 11.786 1.00 86.75 83 ILE A C 1
ATOM 681 O O . ILE A 1 83 ? -13.029 -9.630 12.316 1.00 86.75 83 ILE A O 1
ATOM 685 N N . THR A 1 84 ? -12.941 -7.395 12.423 1.00 91.00 84 THR A N 1
ATOM 686 C CA . THR A 1 84 ? -12.559 -7.382 13.844 1.00 91.00 84 THR A CA 1
ATOM 687 C C . THR A 1 84 ? -13.786 -7.603 14.740 1.00 91.00 84 THR A C 1
ATOM 689 O O . THR A 1 84 ? -14.897 -7.231 14.346 1.00 91.00 84 THR A O 1
ATOM 692 N N . PRO A 1 85 ? -13.629 -8.135 15.969 1.00 93.12 85 PRO A N 1
ATOM 693 C CA . PRO A 1 85 ? -14.754 -8.291 16.896 1.00 93.12 85 PRO A CA 1
ATOM 694 C C . PRO A 1 85 ? -15.476 -6.962 17.170 1.00 93.12 85 PRO A C 1
ATOM 696 O O . PRO A 1 85 ? -16.705 -6.920 17.233 1.00 93.12 85 PRO A O 1
ATOM 699 N N . TYR A 1 86 ? -14.720 -5.859 17.254 1.00 94.62 86 TYR A N 1
ATOM 700 C CA . TYR A 1 86 ? -15.280 -4.517 17.410 1.00 94.62 86 TYR A CA 1
ATOM 701 C C . TYR A 1 86 ? -16.039 -4.050 16.165 1.00 94.62 86 TYR A C 1
ATOM 703 O O . TYR A 1 86 ? -17.104 -3.460 16.295 1.00 94.62 86 TYR A O 1
ATOM 711 N N . GLU A 1 87 ? -15.544 -4.322 14.956 1.00 93.00 87 GLU A N 1
ATOM 712 C CA . GLU A 1 87 ? -16.251 -3.950 13.726 1.00 93.00 87 GLU A CA 1
ATOM 713 C C . GLU A 1 87 ? -17.569 -4.719 13.571 1.00 93.00 87 GLU A C 1
ATOM 715 O O . GLU A 1 87 ? -18.577 -4.135 13.161 1.00 93.00 87 GLU A O 1
ATOM 720 N N . LEU A 1 88 ? -17.581 -6.007 13.936 1.00 93.88 88 LEU A N 1
ATOM 721 C CA . LEU A 1 88 ? -18.805 -6.804 13.991 1.00 93.88 88 LEU A CA 1
ATOM 722 C C . LEU A 1 88 ? -19.799 -6.194 14.987 1.00 93.88 88 LEU A C 1
ATOM 724 O O . LEU A 1 88 ? -20.929 -5.881 14.614 1.00 93.88 88 LEU A O 1
ATOM 728 N N . PHE A 1 89 ? -19.351 -5.939 16.219 1.00 95.19 89 PHE A N 1
ATOM 729 C CA . PHE A 1 89 ? -20.159 -5.302 17.257 1.00 95.19 89 PHE A CA 1
ATOM 730 C C . PHE A 1 89 ? -20.691 -3.92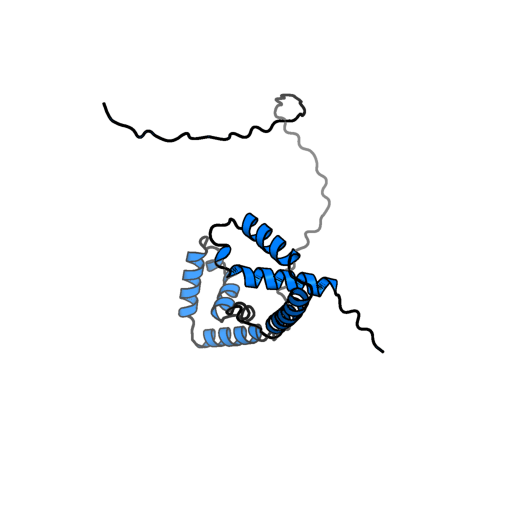8 16.825 1.00 95.19 89 PHE A C 1
ATOM 732 O O . PHE A 1 89 ? -21.874 -3.632 16.991 1.00 95.19 89 PHE A O 1
ATOM 739 N N . TYR A 1 90 ? -19.839 -3.097 16.224 1.00 94.50 90 TYR A N 1
ATOM 740 C CA . TYR A 1 90 ? -20.200 -1.775 15.726 1.00 94.50 90 TYR A CA 1
ATOM 741 C C . TYR A 1 90 ? -21.355 -1.878 14.730 1.00 94.50 90 TYR A C 1
ATOM 743 O O . TYR A 1 90 ? -22.365 -1.199 14.902 1.00 94.50 90 TYR A O 1
ATOM 751 N N . LYS A 1 91 ? -21.244 -2.767 13.731 1.00 92.75 91 LYS A N 1
ATOM 752 C CA . LYS A 1 91 ? -22.287 -2.992 12.717 1.00 92.75 91 LYS A CA 1
ATOM 753 C C . LYS A 1 91 ? -23.590 -3.503 13.334 1.00 92.75 91 LYS A C 1
ATOM 755 O O . LYS A 1 91 ? -24.649 -2.998 12.970 1.00 92.75 91 LYS A O 1
ATOM 760 N N . GLU A 1 92 ? -23.519 -4.441 14.280 1.00 93.19 92 GLU A N 1
ATOM 761 C CA . GLU A 1 92 ? -24.693 -4.979 14.987 1.00 93.19 92 GLU A CA 1
ATOM 762 C C . GLU A 1 92 ? -25.423 -3.905 15.813 1.00 93.19 92 GLU A C 1
ATOM 764 O O . GLU A 1 92 ? -26.653 -3.868 15.850 1.00 93.19 92 GLU A O 1
ATOM 769 N N . GLN A 1 93 ? -24.692 -2.983 16.443 1.00 94.12 93 GLN A N 1
ATOM 770 C CA . GLN A 1 93 ? -25.291 -1.943 17.284 1.00 94.12 93 GLN A CA 1
ATOM 771 C C . GLN A 1 93 ? -25.811 -0.724 16.513 1.00 94.12 93 GLN A C 1
ATOM 773 O O . GLN A 1 93 ? -26.527 0.095 17.091 1.00 94.12 93 GLN A O 1
ATOM 778 N N . LEU A 1 94 ? -25.523 -0.581 15.214 1.00 90.19 94 LEU A N 1
ATOM 779 C CA . LEU A 1 94 ? -26.058 0.534 14.420 1.00 90.19 94 LEU A CA 1
ATOM 780 C C . LEU A 1 94 ? -27.589 0.509 14.300 1.00 90.19 94 LEU A C 1
ATOM 782 O O . LEU A 1 94 ? -28.191 1.568 14.127 1.00 90.19 94 LEU A O 1
ATOM 786 N N . SER A 1 95 ? -28.225 -0.661 14.413 1.00 90.88 95 SER A N 1
ATOM 787 C CA . SER A 1 95 ? -29.689 -0.790 14.449 1.00 90.88 95 SER A CA 1
ATOM 788 C C . SER A 1 95 ? -30.302 -0.542 15.830 1.00 90.88 95 SER A C 1
ATOM 790 O O . SER A 1 95 ? -31.522 -0.442 15.940 1.00 90.88 95 SER A O 1
ATOM 792 N N . ASN A 1 96 ? -29.495 -0.434 16.891 1.00 91.06 96 ASN A N 1
ATOM 793 C CA . ASN A 1 96 ? -29.993 -0.176 18.238 1.00 91.06 96 ASN A CA 1
ATOM 794 C C . ASN A 1 96 ? -30.473 1.287 18.343 1.00 91.06 96 ASN A C 1
ATOM 796 O O . ASN A 1 96 ? -29.662 2.201 18.157 1.00 91.06 96 ASN A O 1
ATOM 800 N N . PRO A 1 97 ? -31.751 1.559 18.677 1.00 91.88 97 PRO A N 1
ATOM 801 C CA . PRO A 1 97 ? -32.292 2.921 18.703 1.00 91.88 97 PRO A CA 1
ATOM 802 C C . PRO A 1 97 ? -31.542 3.853 19.671 1.00 91.88 97 PRO A C 1
ATOM 804 O O . PRO A 1 97 ? -31.405 5.049 19.402 1.00 91.88 97 PRO A O 1
ATOM 807 N N . SER A 1 98 ? -30.980 3.317 20.760 1.00 90.81 98 SER A N 1
ATOM 808 C CA . SER A 1 98 ? -30.201 4.086 21.747 1.00 90.81 98 SER A CA 1
ATOM 809 C C . SER A 1 98 ? -28.826 4.561 21.241 1.00 90.81 98 SER A C 1
ATOM 811 O O . SER A 1 98 ? -28.227 5.472 21.820 1.00 90.81 98 SER A O 1
ATOM 813 N N . ILE A 1 99 ? -28.327 3.948 20.164 1.00 92.69 99 ILE A N 1
ATOM 814 C CA . ILE A 1 99 ? -27.069 4.283 19.485 1.00 92.69 99 ILE A CA 1
ATOM 815 C C . ILE A 1 99 ? -27.357 5.069 18.202 1.00 92.69 99 ILE A C 1
ATOM 817 O O . ILE A 1 99 ? -26.710 6.084 17.933 1.00 92.69 99 ILE A O 1
ATOM 821 N N . ALA A 1 100 ? -28.358 4.636 17.430 1.00 90.94 100 ALA A N 1
ATOM 822 C CA . ALA A 1 100 ? -28.768 5.259 16.174 1.00 90.94 100 ALA A CA 1
ATOM 823 C C . ALA A 1 100 ? -29.257 6.706 16.356 1.00 90.94 100 ALA A C 1
ATOM 825 O O . ALA A 1 100 ? -29.042 7.539 15.476 1.00 90.94 100 ALA A O 1
ATOM 826 N N . SER A 1 101 ? -29.857 7.017 17.511 1.00 93.19 101 SER A N 1
ATOM 827 C CA . SER A 1 101 ? -30.322 8.364 17.877 1.00 93.19 101 SER A CA 1
ATOM 828 C C . SER A 1 101 ? -29.196 9.380 18.110 1.00 93.19 101 SER A C 1
ATOM 830 O O . SER A 1 101 ? -29.444 10.585 18.089 1.00 93.19 101 SER A O 1
ATOM 832 N N . ILE A 1 102 ? -27.947 8.939 18.295 1.00 92.38 102 ILE A N 1
ATOM 833 C CA . ILE A 1 102 ? -26.809 9.841 18.507 1.00 92.38 102 ILE A CA 1
ATOM 834 C C . ILE A 1 102 ? -26.413 10.469 17.170 1.00 92.38 102 ILE A C 1
ATOM 836 O O . ILE A 1 102 ? -25.912 9.778 16.280 1.00 92.38 102 ILE A O 1
ATOM 840 N N . ALA A 1 103 ? -26.606 11.784 17.039 1.00 92.62 103 ALA A N 1
ATOM 841 C CA . ALA A 1 103 ? -26.358 12.518 15.797 1.00 92.62 103 ALA A CA 1
ATOM 842 C C . ALA A 1 103 ? -24.871 12.579 15.406 1.00 92.62 103 ALA A C 1
ATOM 844 O O . ALA A 1 103 ? -24.540 12.461 14.229 1.00 92.62 103 ALA A O 1
ATOM 845 N N . SER A 1 104 ? -23.971 12.749 16.381 1.00 95.19 104 SER A N 1
ATOM 846 C CA . SER A 1 104 ? -22.531 12.862 16.120 1.00 95.19 104 SER A CA 1
ATOM 847 C C . SER A 1 104 ? -21.883 11.479 15.964 1.00 95.19 104 SER A C 1
ATOM 849 O O . SER A 1 104 ? -21.887 10.707 16.929 1.00 95.19 104 SER A O 1
ATOM 851 N N . PRO A 1 105 ? -21.261 11.165 14.808 1.00 93.88 105 PRO A N 1
ATOM 852 C CA . PRO A 1 105 ? -20.584 9.885 14.597 1.00 93.88 105 PRO A CA 1
ATOM 853 C C . PRO A 1 105 ? -19.460 9.630 15.605 1.00 93.88 105 PRO A C 1
ATOM 855 O O . PRO A 1 105 ? -19.331 8.518 16.105 1.00 93.88 105 PRO A O 1
ATOM 858 N N . SER A 1 106 ? -18.699 10.669 15.969 1.00 94.38 106 SER A N 1
ATOM 859 C CA . SER A 1 106 ? -17.603 10.542 16.938 1.00 94.38 106 SER A CA 1
ATOM 860 C C . SER A 1 106 ? -18.117 10.229 18.347 1.00 94.38 106 SER A C 1
ATOM 862 O O . SER A 1 106 ? -17.554 9.386 19.040 1.00 94.38 106 SER A O 1
ATOM 864 N N . VAL A 1 107 ? -19.221 10.855 18.773 1.00 95.00 107 VAL A N 1
ATOM 865 C CA . VAL A 1 107 ? -19.848 10.553 20.074 1.00 95.00 107 VAL A CA 1
ATOM 866 C C . VAL A 1 107 ? -20.442 9.143 20.070 1.00 95.00 107 VAL A C 1
ATOM 868 O O . VAL A 1 107 ? -20.300 8.413 21.049 1.00 95.00 107 VAL A O 1
ATOM 871 N N . ARG A 1 108 ? -21.061 8.736 18.955 1.00 95.25 108 ARG A N 1
ATOM 872 C CA . ARG A 1 108 ? -21.601 7.385 18.768 1.00 95.25 108 ARG A CA 1
ATOM 873 C C . ARG A 1 108 ? -20.507 6.327 18.888 1.00 95.25 108 ARG A C 1
ATOM 875 O O . ARG A 1 108 ? -20.681 5.363 19.624 1.00 95.25 108 ARG A O 1
ATOM 882 N N . GLU A 1 109 ? -19.384 6.529 18.206 1.00 94.50 109 GLU A N 1
ATOM 883 C CA . GLU A 1 109 ? -18.238 5.621 18.251 1.00 94.50 109 GLU A CA 1
ATOM 884 C C . GLU A 1 109 ? -17.631 5.540 19.654 1.00 94.50 109 GLU A C 1
ATOM 886 O O . GLU A 1 109 ? -17.434 4.441 20.156 1.00 94.50 109 GLU A O 1
ATOM 891 N N . LYS A 1 110 ? -17.436 6.672 20.345 1.00 95.50 110 LYS A N 1
ATOM 892 C CA . LYS A 1 110 ? -16.955 6.670 21.739 1.00 95.50 110 LYS A CA 1
ATOM 893 C C . LYS A 1 110 ? -17.870 5.872 22.670 1.00 95.50 110 LYS A C 1
ATOM 895 O O . LYS A 1 110 ? -17.379 5.112 23.501 1.00 95.50 110 LYS A O 1
ATOM 900 N N . LYS A 1 111 ? -19.193 6.020 22.527 1.00 94.94 111 LYS A N 1
ATOM 901 C CA . LYS A 1 111 ? -20.169 5.267 23.328 1.00 94.94 111 LYS A CA 1
ATOM 902 C C . LYS A 1 111 ? -20.127 3.772 23.005 1.00 94.94 111 LYS A C 1
ATOM 904 O O . LYS A 1 111 ? -20.124 2.964 23.924 1.00 94.94 111 LYS A O 1
ATOM 909 N N . LEU A 1 112 ? -20.058 3.404 21.725 1.00 95.81 112 LEU A N 1
ATOM 910 C CA . LEU A 1 112 ? -19.921 2.007 21.302 1.00 95.81 112 LEU A CA 1
ATOM 911 C C . LEU A 1 112 ? -18.630 1.379 21.817 1.00 95.81 112 LEU A C 1
ATOM 913 O O . LEU A 1 112 ? -18.662 0.267 22.330 1.00 95.81 112 LEU A O 1
ATOM 917 N N . PHE A 1 113 ? -17.519 2.102 21.739 1.00 95.88 113 PHE A N 1
ATOM 918 C CA . PHE A 1 113 ? -16.235 1.645 22.248 1.00 95.88 113 PHE A CA 1
ATOM 919 C C . PHE A 1 113 ? -16.258 1.432 23.767 1.00 95.88 113 PHE A C 1
ATOM 921 O O . PHE A 1 113 ? -15.780 0.410 24.252 1.00 95.88 113 PHE A O 1
ATOM 928 N N . ALA A 1 114 ? -16.880 2.345 24.521 1.00 95.81 114 ALA A N 1
ATOM 929 C CA . ALA A 1 114 ? -17.067 2.181 25.962 1.00 95.81 114 ALA A CA 1
ATOM 930 C C . ALA A 1 114 ? -17.916 0.944 26.298 1.00 95.81 114 ALA A C 1
ATOM 932 O O . ALA A 1 114 ? -17.540 0.172 27.176 1.00 95.81 114 ALA A O 1
ATOM 933 N N . ILE A 1 115 ? -19.017 0.721 25.567 1.00 94.56 115 ILE A N 1
ATOM 934 C CA . ILE A 1 115 ? -19.857 -0.471 25.747 1.00 94.56 115 ILE A CA 1
ATOM 935 C C . ILE A 1 115 ? -19.047 -1.733 25.440 1.00 94.56 115 ILE A C 1
ATOM 937 O O . ILE A 1 115 ? -19.037 -2.645 26.261 1.00 94.56 115 ILE A O 1
ATOM 941 N N . PHE A 1 116 ? -18.333 -1.765 24.312 1.00 95.69 116 PHE A N 1
ATOM 942 C CA . PHE A 1 116 ? -17.527 -2.912 23.891 1.00 95.69 116 PHE A CA 1
ATOM 943 C C . PHE A 1 116 ? -16.495 -3.326 24.950 1.00 95.69 116 PHE A C 1
ATOM 945 O O . PHE A 1 116 ? -16.381 -4.507 25.255 1.00 95.69 116 PHE A O 1
ATOM 952 N N . ASN A 1 117 ? -15.808 -2.364 25.572 1.00 95.38 117 ASN A N 1
ATOM 953 C CA . ASN A 1 117 ? -14.816 -2.641 26.619 1.00 95.38 117 ASN A CA 1
ATOM 954 C C . ASN A 1 117 ? -15.428 -3.054 27.970 1.00 95.38 117 ASN A C 1
ATOM 956 O O . ASN A 1 117 ? -14.709 -3.535 28.838 1.00 95.38 117 ASN A O 1
ATOM 960 N N . SER A 1 118 ? -16.734 -2.851 28.163 1.00 95.00 118 SER A N 1
ATOM 961 C CA . SER A 1 118 ? -17.471 -3.273 29.366 1.00 95.00 118 SER A CA 1
ATOM 962 C C . SER A 1 118 ? -18.189 -4.620 29.211 1.00 95.00 118 SER A C 1
ATOM 964 O O . SER A 1 118 ? -18.874 -5.062 30.133 1.00 95.00 118 SER A O 1
ATOM 966 N N . LEU A 1 119 ? -18.075 -5.266 28.045 1.00 93.62 119 LEU A N 1
ATOM 967 C CA . LEU A 1 119 ? -18.742 -6.534 27.765 1.00 93.62 119 LEU A CA 1
ATOM 968 C C . LEU A 1 119 ? -18.169 -7.680 28.626 1.00 93.62 119 LEU A C 1
ATOM 970 O O . LEU A 1 119 ? -16.952 -7.777 28.780 1.00 93.62 119 LEU A O 1
ATOM 974 N N . PRO A 1 120 ? -19.010 -8.598 29.143 1.00 95.75 120 PRO A N 1
ATOM 975 C CA . PRO A 1 120 ? -18.532 -9.817 29.790 1.00 95.75 120 PRO A CA 1
ATOM 976 C C . PRO A 1 120 ? -17.654 -10.654 28.852 1.00 95.75 120 PRO A C 1
ATOM 978 O O . PRO A 1 120 ? -17.958 -10.773 27.661 1.00 95.75 120 PRO A O 1
ATOM 981 N N . VAL A 1 121 ? -16.628 -11.316 29.396 1.00 92.88 121 VAL A N 1
ATOM 982 C CA . VAL A 1 121 ? -15.655 -12.119 28.624 1.00 92.88 121 VAL A CA 1
ATOM 983 C C . VAL A 1 121 ? -16.341 -13.126 27.692 1.00 92.88 121 VAL A C 1
ATOM 985 O O . VAL A 1 121 ? -16.039 -13.162 26.504 1.00 92.88 121 VAL A O 1
ATOM 988 N N . ALA A 1 122 ? -17.361 -13.843 28.177 1.00 93.69 122 ALA A N 1
ATOM 989 C CA . ALA A 1 122 ? -18.124 -14.803 27.371 1.00 93.69 122 ALA A CA 1
ATOM 990 C C . ALA A 1 122 ? -18.765 -14.178 26.112 1.00 93.69 122 ALA A C 1
ATOM 992 O O . ALA A 1 122 ? -18.836 -14.803 25.054 1.00 93.69 122 ALA A O 1
ATOM 993 N N . THR A 1 123 ? -19.219 -12.922 26.199 1.00 93.88 123 THR A N 1
ATOM 994 C CA . THR A 1 123 ? -19.799 -12.214 25.045 1.00 93.88 123 THR A CA 1
ATOM 995 C C . THR A 1 123 ? -18.730 -11.725 24.069 1.00 93.88 123 THR A C 1
ATOM 997 O O . THR A 1 123 ? -18.962 -11.730 22.858 1.00 93.88 123 THR A O 1
ATOM 1000 N N . MET A 1 124 ? -17.546 -11.362 24.571 1.00 93.38 124 MET A N 1
ATOM 1001 C CA . MET A 1 124 ? -16.404 -11.008 23.730 1.00 93.38 124 MET A CA 1
ATOM 1002 C C . MET A 1 124 ? -15.894 -12.213 22.936 1.00 93.38 124 MET A C 1
ATOM 1004 O O . MET A 1 124 ? -15.687 -12.094 21.731 1.00 93.38 124 MET A O 1
ATOM 1008 N N . GLU A 1 125 ? -15.776 -13.381 23.568 1.00 93.31 125 GLU A N 1
ATOM 1009 C CA . GLU A 1 125 ? -15.378 -14.625 22.895 1.00 93.31 125 GLU A CA 1
ATOM 1010 C C . GLU A 1 125 ? -16.372 -15.024 21.794 1.00 93.31 125 GLU A C 1
ATOM 1012 O O . GLU A 1 125 ? -15.975 -15.409 20.692 1.00 93.31 125 GLU A O 1
ATOM 1017 N N . ALA A 1 126 ? -17.677 -14.865 22.042 1.00 93.88 126 ALA A N 1
ATOM 1018 C CA . ALA A 1 126 ? -18.707 -15.113 21.035 1.00 93.88 126 ALA A CA 1
ATOM 1019 C C . ALA A 1 126 ? -18.617 -14.140 19.843 1.00 93.88 126 ALA A C 1
ATOM 1021 O O . ALA A 1 126 ? -18.817 -14.543 18.695 1.00 93.88 126 ALA A O 1
ATOM 1022 N N . LEU A 1 127 ? -18.308 -12.859 20.085 1.00 94.19 127 LEU A N 1
ATOM 1023 C CA . LEU A 1 127 ? -18.045 -11.884 19.019 1.00 94.19 127 LEU A CA 1
ATOM 1024 C C . LEU A 1 127 ? -16.790 -12.248 18.229 1.00 94.19 127 LEU A C 1
ATOM 1026 O O . LEU A 1 127 ? -16.802 -12.171 17.003 1.00 94.19 127 LEU A O 1
ATOM 1030 N N . GLU A 1 128 ? -15.731 -12.680 18.908 1.00 93.50 128 GLU A N 1
ATOM 1031 C CA . GLU A 1 128 ? -14.489 -13.086 18.264 1.00 93.50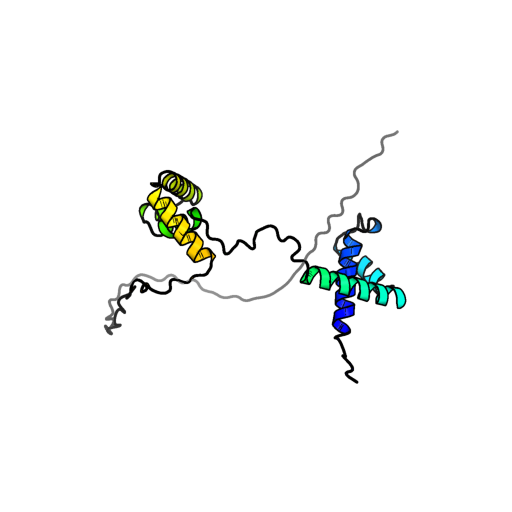 128 GLU A CA 1
ATOM 1032 C C . GLU A 1 128 ? -14.669 -14.328 17.389 1.00 93.50 128 GLU A C 1
ATOM 1034 O O . GLU A 1 128 ? -14.225 -14.335 16.240 1.00 93.50 128 GLU A O 1
ATOM 1039 N N . LYS A 1 129 ? -15.386 -15.345 17.878 1.00 92.94 129 LYS A N 1
ATOM 1040 C CA . LYS A 1 129 ? -15.710 -16.541 17.095 1.00 92.94 129 LYS A CA 1
ATOM 1041 C C . LYS A 1 129 ? -16.479 -16.185 15.818 1.00 92.94 129 LYS A C 1
ATOM 1043 O O . LYS A 1 129 ? -16.045 -16.553 14.729 1.00 92.94 129 LYS A O 1
ATOM 1048 N N . ARG A 1 130 ? -17.550 -15.390 15.933 1.00 92.12 130 ARG A N 1
ATOM 1049 C CA . ARG A 1 130 ? -18.350 -14.938 14.778 1.00 92.12 130 ARG A CA 1
ATOM 1050 C C . ARG A 1 130 ? -17.537 -14.078 13.805 1.00 92.12 130 ARG A C 1
ATOM 1052 O O . ARG A 1 130 ? -17.667 -14.210 12.591 1.00 92.12 130 ARG A O 1
ATOM 1059 N N . ALA A 1 131 ? -16.668 -13.210 14.322 1.00 90.88 131 ALA A N 1
ATOM 1060 C CA . ALA A 1 131 ? -15.790 -12.377 13.507 1.00 90.88 131 ALA A CA 1
ATOM 1061 C C . ALA A 1 131 ? -14.779 -13.221 12.709 1.00 90.88 131 ALA A C 1
ATOM 1063 O O . ALA A 1 131 ? -14.556 -12.958 11.524 1.00 90.88 131 ALA A O 1
ATOM 1064 N N . ARG A 1 132 ? -14.223 -14.281 13.313 1.00 89.12 132 ARG A N 1
ATOM 1065 C CA . ARG A 1 132 ? -13.355 -15.251 12.624 1.00 89.12 132 ARG A CA 1
ATOM 1066 C C . ARG A 1 132 ? -14.111 -16.034 11.548 1.00 89.12 132 ARG A C 1
ATOM 1068 O O . ARG A 1 132 ? -13.599 -16.148 10.439 1.00 89.12 132 ARG A O 1
ATOM 1075 N N . GLU A 1 133 ? -15.321 -16.509 11.840 1.00 88.31 133 GLU A N 1
ATOM 1076 C CA . GLU A 1 133 ? -16.175 -17.223 10.874 1.00 88.31 133 GLU A CA 1
ATOM 1077 C C . GLU A 1 133 ? -16.464 -16.362 9.631 1.00 88.31 133 GLU A C 1
ATOM 1079 O O . GLU A 1 133 ? -16.250 -16.803 8.499 1.00 88.31 133 GLU A O 1
ATOM 1084 N N . LEU A 1 134 ? -16.842 -15.093 9.832 1.00 85.56 134 LEU A N 1
ATOM 1085 C CA . LEU A 1 134 ? -17.070 -14.149 8.733 1.00 85.56 134 LEU A CA 1
ATOM 1086 C C . LEU A 1 134 ? -15.788 -13.826 7.954 1.00 85.56 134 LEU A C 1
ATOM 1088 O O . LEU A 1 134 ? -15.826 -13.708 6.730 1.00 85.56 134 LEU A O 1
ATOM 1092 N N . SER A 1 135 ? -14.652 -13.712 8.645 1.00 83.31 135 SER A N 1
ATOM 1093 C CA . SER A 1 135 ? -13.351 -13.428 8.021 1.00 83.31 135 SER A CA 1
ATOM 1094 C C . SER A 1 135 ? -12.858 -14.570 7.133 1.00 83.31 135 SER A C 1
ATOM 1096 O O . SER A 1 135 ? -12.200 -14.335 6.121 1.00 83.31 135 SER A O 1
ATOM 1098 N N . GLN A 1 136 ? -13.195 -15.810 7.492 1.00 80.56 136 GLN A N 1
ATOM 1099 C CA . GLN A 1 136 ? -12.875 -17.007 6.714 1.00 80.56 136 GLN A CA 1
ATOM 1100 C C . GLN A 1 136 ? -13.814 -17.202 5.514 1.00 80.56 136 GLN A C 1
ATOM 1102 O O . GLN A 1 136 ? -13.622 -18.131 4.733 1.00 80.56 136 GLN A O 1
ATOM 1107 N N . GLY A 1 137 ? -14.822 -16.337 5.340 1.00 68.75 137 GLY A N 1
ATOM 1108 C CA . GLY A 1 137 ? -15.815 -16.484 4.278 1.00 68.75 137 GLY A CA 1
ATOM 1109 C C . GLY A 1 137 ? -16.704 -17.713 4.466 1.00 68.75 137 GLY A C 1
ATOM 1110 O O . GLY A 1 137 ? -17.337 -18.156 3.507 1.00 68.75 137 GLY A O 1
ATOM 1111 N N . ILE A 1 138 ? -16.765 -18.260 5.687 1.00 55.41 138 ILE A N 1
ATOM 1112 C CA . ILE A 1 138 ? -17.701 -19.322 6.039 1.00 55.41 138 ILE A CA 1
ATOM 1113 C C . ILE A 1 138 ? -19.064 -18.648 6.145 1.00 55.41 138 ILE A C 1
ATOM 1115 O O . ILE A 1 138 ? -19.465 -18.136 7.189 1.00 55.41 138 ILE A O 1
ATOM 1119 N N . ALA A 1 139 ? -19.762 -18.580 5.015 1.00 49.25 139 ALA A N 1
ATOM 1120 C CA . ALA A 1 139 ? -21.168 -18.244 4.997 1.00 49.25 139 ALA A CA 1
ATOM 1121 C C . ALA A 1 139 ? -21.906 -19.340 5.773 1.00 49.25 139 ALA A C 1
ATOM 1123 O O . ALA A 1 139 ? -22.260 -20.371 5.205 1.00 49.25 139 ALA A O 1
ATOM 1124 N N . LEU A 1 140 ? -22.166 -19.112 7.063 1.00 49.50 140 LEU A N 1
ATOM 1125 C CA . LEU A 1 140 ? -23.277 -19.759 7.759 1.00 49.50 140 LEU A CA 1
ATOM 1126 C C . LEU A 1 140 ? -24.575 -19.200 7.155 1.00 49.50 140 LEU A C 1
ATOM 1128 O O . LEU A 1 140 ? -25.285 -18.384 7.738 1.00 49.50 140 LEU A O 1
ATOM 1132 N N . SER A 1 141 ? -24.825 -19.587 5.907 1.00 36.53 141 SER A N 1
ATOM 1133 C CA . SER A 1 141 ? -26.112 -19.496 5.245 1.00 36.53 141 SER A CA 1
ATOM 1134 C C . SER A 1 141 ? -26.993 -20.559 5.881 1.00 36.53 141 SER A C 1
ATOM 1136 O O . SER A 1 141 ? -27.071 -21.644 5.336 1.00 36.53 141 SER A O 1
ATOM 1138 N N . ASP A 1 142 ? -27.577 -20.252 7.040 1.00 38.62 142 ASP A N 1
ATOM 1139 C CA . ASP A 1 142 ? -28.781 -20.900 7.577 1.00 38.62 142 ASP A CA 1
ATOM 1140 C C . ASP A 1 142 ? -29.329 -20.070 8.751 1.00 38.62 142 ASP A C 1
ATOM 1142 O O . ASP A 1 142 ? -29.254 -20.423 9.924 1.00 38.62 142 ASP A O 1
ATOM 1146 N N . SER A 1 143 ? -29.878 -18.899 8.432 1.00 41.06 143 SER A N 1
ATOM 1147 C CA . SER A 1 143 ? -30.911 -18.267 9.256 1.00 41.06 143 SER A CA 1
ATOM 1148 C C . SER A 1 143 ? -31.760 -17.379 8.346 1.00 41.06 143 SER A C 1
ATOM 1150 O O . SER A 1 143 ? -31.202 -16.575 7.590 1.00 41.06 143 SER A O 1
ATOM 1152 N N . PRO A 1 144 ? -33.092 -17.555 8.325 1.00 43.31 144 PRO A N 1
ATOM 1153 C CA . PRO A 1 144 ? -33.942 -16.885 7.358 1.00 43.31 144 PRO A CA 1
ATOM 1154 C C . PRO A 1 144 ? -33.881 -15.368 7.586 1.00 43.31 144 PRO A C 1
ATOM 1156 O O . PRO A 1 144 ? -33.858 -14.917 8.734 1.00 43.31 144 PRO A O 1
ATOM 1159 N N . PRO A 1 145 ? -33.881 -14.552 6.516 1.00 52.75 145 PRO A N 1
ATOM 1160 C CA . PRO A 1 145 ? -33.961 -13.107 6.669 1.00 52.75 145 PRO A CA 1
ATOM 1161 C C . PRO A 1 145 ? -35.216 -12.778 7.490 1.00 52.75 145 PRO A C 1
ATOM 1163 O O . PRO A 1 145 ? -36.262 -13.391 7.242 1.00 52.75 145 PRO A O 1
ATOM 1166 N N . PRO A 1 146 ? -35.172 -11.819 8.438 1.00 56.47 146 PRO A N 1
ATOM 1167 C CA . PRO A 1 146 ? -36.393 -11.356 9.073 1.00 56.47 146 PRO A CA 1
ATOM 1168 C C . PRO A 1 146 ? -37.327 -10.924 7.949 1.00 56.47 146 PRO A C 1
ATOM 1170 O O . PRO A 1 146 ? -36.980 -10.071 7.126 1.00 56.47 146 PRO A O 1
ATOM 1173 N N . SER A 1 147 ? -38.483 -11.583 7.867 1.00 48.62 147 SER A N 1
ATOM 1174 C CA . SER A 1 147 ? -39.487 -11.326 6.851 1.00 48.62 147 SER A CA 1
ATOM 1175 C C . SER A 1 147 ? -40.019 -9.911 7.052 1.00 48.62 147 SER A C 1
ATOM 1177 O O . SER A 1 147 ? -41.042 -9.694 7.698 1.00 48.62 147 SER A O 1
ATOM 1179 N N . GLY A 1 148 ? -39.332 -8.922 6.490 1.00 47.72 148 GLY A N 1
ATOM 1180 C CA . GLY A 1 148 ? -39.842 -7.578 6.303 1.00 47.72 148 GLY A CA 1
ATOM 1181 C C . GLY A 1 148 ? -40.898 -7.602 5.208 1.00 47.72 148 GLY A C 1
ATOM 1182 O O . GLY A 1 148 ? -40.712 -7.001 4.151 1.00 47.72 148 GLY A O 1
ATOM 1183 N N . LYS A 1 149 ? -42.012 -8.310 5.440 1.00 51.56 149 LYS A N 1
ATOM 1184 C CA . LYS A 1 149 ? -43.249 -8.100 4.693 1.00 51.56 149 LYS A CA 1
ATOM 1185 C C . LYS A 1 149 ? -43.675 -6.664 4.988 1.00 51.56 149 LYS A C 1
ATOM 1187 O O . LYS A 1 149 ? -44.399 -6.403 5.943 1.00 51.56 149 LYS A O 1
ATOM 1192 N N . LYS A 1 150 ? -43.225 -5.716 4.162 1.00 56.25 150 LYS A N 1
ATOM 1193 C CA . LYS A 1 150 ? -43.956 -4.461 4.005 1.00 56.25 150 LYS A CA 1
ATOM 1194 C C . LYS A 1 150 ? -45.360 -4.859 3.550 1.00 56.25 150 LYS A C 1
ATOM 1196 O O . LYS A 1 150 ? -45.463 -5.578 2.551 1.00 56.25 150 LYS A O 1
ATOM 1201 N N . PRO A 1 151 ? -46.432 -4.442 4.238 1.00 51.47 151 PRO A N 1
ATOM 1202 C CA . PRO A 1 151 ? -47.761 -4.625 3.698 1.00 51.47 151 PRO A CA 1
ATOM 1203 C C . PRO A 1 151 ? -47.806 -3.884 2.361 1.00 51.47 151 PRO A C 1
ATOM 1205 O O . PRO A 1 151 ? -47.661 -2.663 2.289 1.00 51.47 151 PRO A O 1
ATOM 1208 N N . SER A 1 152 ? -47.948 -4.656 1.285 1.00 51.44 152 SER A N 1
ATOM 1209 C CA . SER A 1 152 ? -48.391 -4.159 -0.009 1.00 51.44 152 SER A CA 1
ATOM 1210 C C . SER A 1 152 ? -49.774 -3.559 0.219 1.00 51.44 152 SER A C 1
ATOM 1212 O O . SER A 1 152 ? -50.777 -4.268 0.310 1.00 51.44 152 SER A O 1
ATOM 1214 N N . ALA A 1 153 ? -49.821 -2.243 0.420 1.00 54.44 153 ALA A N 1
ATOM 1215 C CA . ALA A 1 153 ? -51.069 -1.514 0.483 1.00 54.44 153 ALA A CA 1
ATOM 1216 C C . ALA A 1 153 ? -51.727 -1.613 -0.896 1.00 54.44 153 ALA A C 1
ATOM 1218 O O . ALA A 1 153 ? -51.319 -0.964 -1.862 1.00 54.44 153 ALA A O 1
ATOM 1219 N N . SER A 1 154 ? -52.734 -2.481 -0.975 1.00 54.97 154 SER A N 1
ATOM 1220 C CA . SER A 1 154 ? -53.619 -2.615 -2.123 1.00 54.97 154 SER A CA 1
ATOM 1221 C C . SER A 1 154 ? -54.130 -1.235 -2.556 1.00 54.97 154 SER A C 1
ATOM 1223 O O . SER A 1 154 ? -54.783 -0.512 -1.802 1.00 54.97 154 SER A O 1
ATOM 1225 N N . LYS A 1 155 ? -53.820 -0.846 -3.797 1.00 57.38 155 LYS A N 1
ATOM 1226 C CA . LYS A 1 155 ? -54.408 0.331 -4.442 1.00 57.38 155 LYS A CA 1
ATOM 1227 C C . LYS A 1 155 ? -55.888 0.046 -4.719 1.00 57.38 155 LYS A C 1
ATOM 1229 O O . LYS A 1 155 ? -56.258 -0.321 -5.831 1.00 57.38 155 LYS A O 1
ATOM 1234 N N . LYS A 1 156 ? -56.757 0.224 -3.719 1.00 54.91 156 LYS A N 1
ATOM 1235 C CA . LYS A 1 156 ? -58.198 0.377 -3.953 1.00 54.91 156 LYS A CA 1
ATOM 1236 C C . LYS A 1 156 ? -58.447 1.762 -4.550 1.00 54.91 156 LYS A C 1
ATOM 1238 O O . LYS A 1 156 ? -58.210 2.787 -3.915 1.00 54.91 156 LYS A O 1
ATOM 1243 N N . LYS A 1 157 ? -58.933 1.766 -5.793 1.00 49.81 157 LYS A N 1
ATOM 1244 C CA . LYS A 1 157 ? -59.501 2.922 -6.494 1.00 49.81 157 LYS A CA 1
ATOM 1245 C C . LYS A 1 157 ? -60.520 3.624 -5.581 1.00 49.81 157 LYS A C 1
ATOM 1247 O O . LYS A 1 157 ? -61.544 3.034 -5.251 1.00 49.81 157 LYS A O 1
ATOM 1252 N N . LYS A 1 158 ? -60.284 4.889 -5.225 1.00 53.97 158 LYS A N 1
ATOM 1253 C CA . LYS A 1 158 ? -61.331 5.795 -4.729 1.00 53.97 158 LYS A CA 1
ATOM 1254 C C . LYS A 1 158 ? -61.325 7.068 -5.570 1.00 53.97 158 LYS A C 1
ATOM 1256 O O . LYS A 1 158 ? -60.306 7.742 -5.695 1.00 53.97 158 LYS A O 1
ATOM 1261 N N . LYS A 1 159 ? -62.477 7.323 -6.196 1.00 56.19 159 LYS A N 1
ATOM 1262 C CA . LYS A 1 159 ? -62.800 8.504 -7.000 1.00 56.19 159 LYS A CA 1
ATOM 1263 C C . LYS A 1 159 ? -62.571 9.771 -6.168 1.00 56.19 159 LYS A C 1
ATOM 1265 O O . LYS A 1 159 ? -63.043 9.858 -5.037 1.00 56.19 159 LYS A O 1
ATOM 1270 N N . ARG A 1 160 ? -61.860 10.742 -6.742 1.00 54.44 160 ARG A N 1
ATOM 1271 C CA . ARG A 1 160 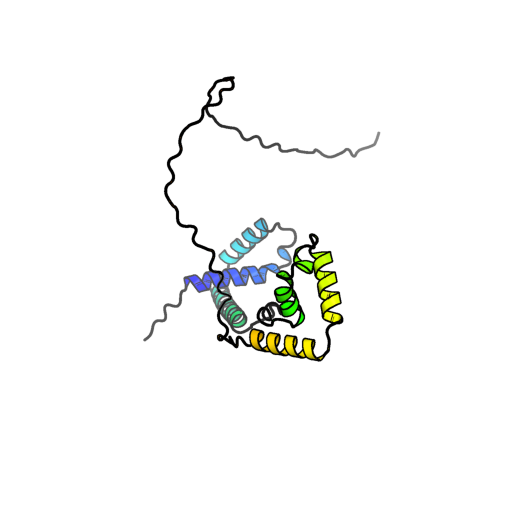? -61.664 12.081 -6.179 1.00 54.44 160 ARG A CA 1
ATOM 1272 C C . ARG A 1 160 ? -62.877 12.928 -6.572 1.00 54.44 160 ARG A C 1
ATOM 1274 O O . ARG A 1 160 ? -63.055 13.211 -7.751 1.00 54.44 160 ARG A O 1
ATOM 1281 N N . ILE A 1 161 ? -63.721 13.265 -5.599 1.00 57.22 161 ILE A N 1
ATOM 1282 C CA . ILE A 1 161 ? -64.785 14.265 -5.741 1.00 57.22 161 ILE A CA 1
ATOM 1283 C C . ILE A 1 161 ? -64.205 15.610 -5.296 1.00 57.22 161 ILE A C 1
ATOM 1285 O O . ILE A 1 161 ? -63.536 15.712 -4.269 1.00 57.22 161 ILE A O 1
ATOM 1289 N N . THR A 1 162 ? -64.403 16.605 -6.150 1.00 49.28 162 THR A N 1
ATOM 1290 C CA . THR A 1 162 ? -63.904 17.978 -6.084 1.00 49.28 162 THR A CA 1
ATOM 1291 C C . THR A 1 162 ? -64.588 18.773 -4.973 1.00 49.28 162 THR A C 1
ATOM 1293 O O . THR A 1 162 ? -65.812 18.833 -4.941 1.00 49.28 162 THR A O 1
ATOM 1296 N N . ILE A 1 163 ? -63.815 19.476 -4.140 1.00 59.28 163 ILE A N 1
ATOM 1297 C CA . ILE A 1 163 ? -64.299 20.648 -3.397 1.00 59.28 163 ILE A CA 1
ATOM 1298 C C . ILE A 1 163 ? -63.394 21.822 -3.773 1.00 59.28 163 ILE A C 1
ATOM 1300 O O . ILE A 1 163 ? -62.172 21.750 -3.643 1.00 59.28 163 ILE A O 1
ATOM 1304 N N . LYS A 1 164 ? -64.016 22.865 -4.327 1.00 53.75 164 LYS A N 1
ATOM 1305 C CA . LYS A 1 164 ? -63.397 24.134 -4.714 1.00 53.75 164 LYS A CA 1
ATOM 1306 C C . LYS A 1 164 ? -63.149 24.974 -3.462 1.00 53.75 164 LYS A C 1
ATOM 1308 O O . LYS A 1 164 ? -64.084 25.198 -2.702 1.00 53.75 164 LYS A O 1
ATOM 1313 N N . THR A 1 165 ? -61.958 25.542 -3.328 1.00 56.94 165 THR A N 1
ATOM 1314 C CA . THR A 1 165 ? -61.766 26.796 -2.592 1.00 56.94 165 THR A CA 1
ATOM 1315 C C . THR A 1 165 ? -60.935 27.745 -3.446 1.00 56.94 165 THR A C 1
ATOM 1317 O O . THR A 1 165 ? -59.896 27.403 -4.005 1.00 56.94 165 THR A O 1
ATOM 1320 N N . SER A 1 166 ? -61.500 28.928 -3.638 1.00 51.91 166 SER A N 1
ATOM 1321 C CA . SER A 1 166 ? -60.998 30.041 -4.426 1.00 51.91 166 SER A CA 1
ATOM 1322 C C . SER A 1 166 ? -60.038 30.896 -3.605 1.00 51.91 166 SER A C 1
ATOM 1324 O O . SER A 1 166 ? -60.427 31.374 -2.544 1.00 51.91 166 SER A O 1
ATOM 1326 N N . SER A 1 167 ? -58.861 31.215 -4.140 1.00 56.34 167 SER A N 1
ATOM 1327 C CA . SER A 1 167 ? -58.178 32.471 -3.806 1.00 56.34 167 SER A CA 1
ATOM 1328 C C . SER A 1 167 ? -57.104 32.832 -4.837 1.00 56.34 167 SER A C 1
ATOM 1330 O O . SER A 1 167 ? -55.988 32.335 -4.846 1.00 56.34 167 SER A O 1
ATOM 1332 N N . LYS A 1 168 ? -57.524 33.755 -5.706 1.00 52.47 168 LYS A N 1
ATOM 1333 C CA . LYS A 1 168 ? -56.829 34.974 -6.140 1.00 52.47 168 LYS A CA 1
ATOM 1334 C C . LYS A 1 168 ? -55.455 34.855 -6.826 1.00 52.47 168 LYS A C 1
ATOM 1336 O O . LYS A 1 168 ? -54.404 34.694 -6.221 1.00 52.47 168 LYS A O 1
ATOM 1341 N N . SER A 1 169 ? -55.528 35.101 -8.130 1.00 48.22 169 SER A N 1
ATOM 1342 C CA . SER A 1 169 ? -54.477 35.413 -9.094 1.00 48.22 169 SER A CA 1
ATOM 1343 C C . SER A 1 169 ? -53.579 36.603 -8.725 1.00 48.22 169 SER A C 1
ATOM 1345 O O . SER A 1 169 ? -54.077 37.658 -8.325 1.00 48.22 169 SER A O 1
ATOM 1347 N N . ARG A 1 170 ? -52.292 36.506 -9.076 1.00 47.88 170 ARG A N 1
ATOM 1348 C CA . ARG A 1 170 ? -51.521 37.616 -9.664 1.00 47.88 170 ARG A CA 1
ATOM 1349 C C . ARG A 1 170 ? -50.531 37.062 -10.687 1.00 47.88 170 ARG A C 1
ATOM 1351 O O . ARG A 1 170 ? -49.669 36.256 -10.359 1.00 47.88 170 ARG A O 1
ATOM 1358 N N . SER A 1 171 ? -50.721 37.484 -11.931 1.00 47.34 171 SER A N 1
ATOM 1359 C CA . SER A 1 171 ? -49.862 37.252 -13.086 1.00 47.34 171 SER A CA 1
ATOM 1360 C C . SER A 1 171 ? -48.691 38.230 -13.100 1.00 47.34 171 SER A C 1
ATOM 1362 O O . SER A 1 171 ? -48.910 39.405 -12.819 1.00 47.34 171 SER A O 1
ATOM 1364 N N . MET A 1 172 ? -47.520 37.786 -13.554 1.00 49.56 172 MET A N 1
ATOM 1365 C CA . MET A 1 172 ? -46.608 38.577 -14.392 1.00 49.56 172 MET A CA 1
ATOM 1366 C C . MET A 1 172 ? -45.846 37.604 -15.315 1.00 49.56 172 MET A C 1
ATOM 1368 O O . MET A 1 172 ? -45.027 36.801 -14.877 1.00 49.56 172 MET A O 1
ATOM 1372 N N . THR A 1 173 ? -46.238 37.642 -16.590 1.00 51.97 173 THR A N 1
ATOM 1373 C CA . THR A 1 173 ? -45.440 37.600 -17.837 1.00 51.97 173 THR A CA 1
ATOM 1374 C C . THR A 1 173 ? -43.956 37.991 -17.667 1.00 51.97 173 THR A C 1
ATOM 1376 O O . THR A 1 173 ? -43.640 38.755 -16.768 1.00 51.97 173 THR A O 1
ATOM 1379 N N . SER A 1 174 ? -42.960 37.610 -18.475 1.00 52.72 174 SER A N 1
ATOM 1380 C CA . SER A 1 174 ? -42.872 37.046 -19.833 1.00 52.72 174 SER A CA 1
ATOM 1381 C C . SER A 1 174 ? -41.383 36.816 -20.186 1.00 52.72 174 SER A C 1
ATOM 1383 O O . SER A 1 174 ? -40.547 37.609 -19.779 1.00 52.72 174 SER A O 1
ATOM 1385 N N . GLN A 1 175 ? -41.105 35.782 -20.994 1.00 52.47 175 GLN A N 1
ATOM 1386 C CA . GLN A 1 175 ? -40.196 35.730 -22.167 1.00 52.47 175 GLN A CA 1
ATOM 1387 C C . GLN A 1 175 ? -38.721 36.217 -22.131 1.00 52.47 175 GLN A C 1
ATOM 1389 O O . GLN A 1 175 ? -38.405 37.328 -21.729 1.00 52.47 175 GLN A O 1
ATOM 1394 N N . GLY A 1 176 ? -37.856 35.420 -22.788 1.00 44.34 176 GLY A N 1
ATOM 1395 C CA . GLY A 1 176 ? -36.630 35.866 -23.490 1.00 44.34 176 GLY A CA 1
ATOM 1396 C C . GLY A 1 176 ? -35.378 35.031 -23.167 1.00 44.34 176 GLY A C 1
ATOM 1397 O O . GLY A 1 176 ? -34.776 35.212 -22.119 1.00 44.34 176 GLY A O 1
ATOM 1398 N N . ALA A 1 177 ? -35.046 33.973 -23.923 1.00 45.75 177 ALA A N 1
ATOM 1399 C CA . ALA A 1 177 ? -34.103 33.971 -25.066 1.00 45.75 177 ALA A CA 1
ATOM 1400 C C . ALA A 1 177 ? -32.703 34.550 -24.728 1.00 45.75 177 ALA A C 1
ATOM 1402 O O . ALA A 1 177 ? -32.559 35.740 -24.506 1.00 45.75 177 ALA A O 1
ATOM 1403 N N . SER A 1 178 ? -31.676 33.708 -24.539 1.00 46.78 178 SER A N 1
ATOM 1404 C CA . SER A 1 178 ? -30.666 33.293 -25.543 1.00 46.78 178 SER A CA 1
ATOM 1405 C C . SER A 1 178 ? -29.527 34.304 -25.795 1.00 46.78 178 SER A C 1
ATOM 1407 O O . SER A 1 178 ? -29.737 35.505 -25.840 1.00 46.78 178 SER A O 1
ATOM 1409 N N . VAL A 1 179 ? -28.337 33.753 -26.091 1.00 52.03 179 VAL A N 1
ATOM 1410 C CA . VAL A 1 179 ? -27.178 34.359 -26.794 1.00 52.03 179 VAL A CA 1
ATOM 1411 C C . VAL A 1 179 ? -25.970 34.854 -25.947 1.00 52.03 179 VAL A C 1
ATOM 1413 O O . VAL A 1 179 ? -25.838 36.013 -25.594 1.00 52.03 179 VAL A O 1
ATOM 1416 N N . ARG A 1 180 ? -24.993 33.938 -25.790 1.00 48.72 180 ARG A N 1
ATOM 1417 C CA . ARG A 1 180 ? -23.622 33.967 -26.383 1.00 48.72 180 ARG A CA 1
ATOM 1418 C C . ARG A 1 180 ? -22.579 35.040 -25.953 1.00 48.72 180 ARG A C 1
ATOM 1420 O O . ARG A 1 180 ? -22.760 36.225 -26.173 1.00 48.72 180 ARG A O 1
ATOM 1427 N N . LYS A 1 181 ? -21.354 34.522 -25.682 1.00 53.22 181 LYS A N 1
ATOM 1428 C CA . LYS A 1 181 ? -19.988 35.122 -25.839 1.00 53.22 181 LYS A CA 1
ATOM 1429 C C . LYS A 1 181 ? -19.618 36.220 -24.809 1.00 53.22 181 LYS A C 1
ATOM 1431 O O . LYS A 1 181 ? -20.305 37.210 -24.689 1.00 53.22 181 LYS A O 1
ATOM 1436 N N . LYS A 1 182 ? -18.486 36.179 -24.086 1.00 52.31 182 LYS A N 1
ATOM 1437 C CA . LYS A 1 182 ? -17.095 36.261 -24.587 1.00 52.31 182 LYS A CA 1
ATOM 1438 C C . LYS A 1 182 ? -16.080 36.077 -23.437 1.00 52.31 182 LYS A C 1
ATOM 1440 O O . LYS A 1 182 ? -16.309 36.471 -22.304 1.00 52.31 182 LYS A O 1
ATOM 1445 N N . LYS A 1 183 ? -14.910 35.549 -23.795 1.00 47.50 183 LYS A N 1
ATOM 1446 C CA . LYS A 1 183 ? -13.697 35.323 -22.992 1.00 47.50 183 LYS A CA 1
ATOM 1447 C C . LYS A 1 183 ? -12.851 36.604 -22.915 1.00 47.50 183 LYS A C 1
ATOM 1449 O O . LYS A 1 183 ? -12.564 37.175 -23.965 1.00 47.50 183 LYS A O 1
ATOM 1454 N N . LYS A 1 184 ? -12.359 36.995 -21.731 1.00 52.31 184 LYS A N 1
ATOM 1455 C CA . LYS A 1 184 ? -11.257 37.968 -21.573 1.00 52.31 184 LYS A CA 1
ATOM 1456 C C . LYS A 1 184 ? -10.252 37.425 -20.547 1.00 52.31 184 LYS A C 1
ATOM 1458 O O . LYS A 1 184 ? -10.600 37.184 -19.400 1.00 52.31 184 LYS A O 1
ATOM 1463 N N . ARG A 1 185 ? -9.021 37.152 -21.001 1.00 51.47 185 ARG A N 1
ATOM 1464 C CA . ARG A 1 185 ? -7.859 36.820 -20.157 1.00 51.47 185 ARG A CA 1
ATOM 1465 C C . ARG A 1 185 ? -7.239 38.135 -19.697 1.00 51.47 185 ARG A C 1
ATOM 1467 O O . ARG A 1 185 ? -6.850 38.928 -20.549 1.00 51.47 185 ARG A O 1
ATOM 1474 N N . THR A 1 186 ? -7.078 38.326 -18.398 1.00 59.94 186 THR A N 1
ATOM 1475 C CA . THR A 1 186 ? -6.170 39.321 -17.823 1.00 59.94 186 THR A CA 1
ATOM 1476 C C . THR A 1 186 ? -4.803 38.664 -17.619 1.00 59.94 186 THR A C 1
ATOM 1478 O O . THR A 1 186 ? -4.668 37.654 -16.932 1.00 59.94 186 THR A O 1
ATOM 1481 N N . ARG A 1 187 ? -3.777 39.192 -18.295 1.00 49.16 187 ARG A N 1
ATOM 1482 C CA . ARG A 1 187 ? -2.372 38.980 -17.935 1.00 49.16 187 ARG A CA 1
ATOM 1483 C C . ARG A 1 187 ? -1.945 40.211 -17.145 1.00 49.16 187 ARG A C 1
ATOM 1485 O O . ARG A 1 187 ? -1.805 41.272 -17.741 1.00 49.16 187 ARG A O 1
ATOM 1492 N N . HIS A 1 188 ? -1.739 40.058 -15.842 1.00 50.44 188 HIS A N 1
ATOM 1493 C CA . HIS A 1 188 ? -0.998 41.033 -15.051 1.00 50.44 188 HIS A CA 1
ATOM 1494 C C . HIS A 1 188 ? 0.491 40.837 -15.369 1.00 50.44 188 HIS A C 1
ATOM 1496 O O . HIS A 1 188 ? 1.045 39.763 -15.134 1.00 50.44 188 HIS A O 1
ATOM 1502 N N . LYS A 1 189 ? 1.111 41.841 -15.994 1.00 53.25 189 LYS A N 1
ATOM 1503 C CA . LYS A 1 189 ? 2.562 42.034 -15.978 1.00 53.25 189 LYS A CA 1
ATOM 1504 C C . LYS A 1 189 ? 2.835 42.990 -14.828 1.00 53.25 189 LYS A C 1
ATOM 1506 O O . LYS A 1 189 ? 2.282 44.083 -14.816 1.00 53.25 189 LYS A O 1
ATOM 1511 N N . ASP A 1 190 ? 3.662 42.551 -13.900 1.00 53.50 190 ASP A N 1
ATOM 1512 C CA . ASP A 1 190 ? 4.218 43.364 -12.832 1.00 53.50 190 ASP A CA 1
ATOM 1513 C C . ASP A 1 190 ? 5.643 43.760 -13.260 1.00 53.50 190 ASP A C 1
ATOM 1515 O O . ASP A 1 190 ? 6.464 42.864 -13.513 1.00 53.50 190 ASP A O 1
ATOM 1519 N N . PRO A 1 191 ? 5.956 45.048 -13.484 1.00 58.69 191 PRO A N 1
ATOM 1520 C CA . PRO A 1 191 ? 7.313 45.486 -13.736 1.00 58.69 191 PRO A CA 1
ATOM 1521 C C . PRO A 1 191 ? 7.956 45.934 -12.420 1.00 58.69 191 PRO A C 1
ATOM 1523 O O . PRO A 1 191 ? 7.654 46.995 -11.896 1.00 58.69 191 PRO A O 1
ATOM 1526 N N . ARG A 1 192 ? 8.885 45.101 -11.939 1.00 50.75 192 ARG A N 1
ATOM 1527 C CA . ARG A 1 192 ? 10.115 45.465 -11.214 1.00 50.75 192 ARG A CA 1
ATOM 1528 C C . ARG A 1 192 ? 10.061 46.758 -10.383 1.00 50.75 192 ARG A C 1
ATOM 1530 O O . ARG A 1 192 ? 10.314 47.848 -10.888 1.00 50.75 192 ARG A O 1
ATOM 1537 N N . CYS A 1 193 ? 9.905 46.566 -9.074 1.00 48.31 193 CYS A N 1
ATOM 1538 C CA . CYS A 1 193 ? 10.257 47.537 -8.048 1.00 48.31 193 CYS A CA 1
ATOM 1539 C C . CYS A 1 193 ? 11.691 48.072 -8.195 1.00 48.31 193 CYS A C 1
ATOM 1541 O O . CYS A 1 193 ? 12.658 47.327 -8.367 1.00 48.31 193 CYS A O 1
ATOM 1543 N N . HIS A 1 194 ? 11.745 49.393 -8.059 1.00 51.75 194 HIS A N 1
ATOM 1544 C CA . HIS A 1 194 ? 12.850 50.312 -7.832 1.00 51.75 194 HIS A CA 1
ATOM 1545 C C . HIS A 1 194 ? 14.119 49.749 -7.184 1.00 51.75 194 HIS A C 1
ATOM 1547 O O . HIS A 1 194 ? 14.104 49.230 -6.068 1.00 51.75 194 HIS A O 1
ATOM 1553 N N . ARG A 1 195 ? 15.256 50.025 -7.832 1.00 51.38 195 ARG A N 1
ATOM 1554 C CA . ARG A 1 195 ? 16.560 50.130 -7.177 1.00 51.38 195 ARG A CA 1
ATOM 1555 C C . ARG A 1 195 ? 17.485 51.011 -8.016 1.00 51.38 195 ARG A C 1
ATOM 1557 O O . ARG A 1 195 ? 18.044 50.509 -8.975 1.00 51.38 195 ARG A O 1
ATOM 1564 N N . THR A 1 196 ? 17.643 52.279 -7.628 1.00 60.28 196 THR A N 1
ATOM 1565 C CA . THR A 1 196 ? 18.891 53.064 -7.750 1.00 60.28 196 THR A CA 1
ATOM 1566 C C . THR A 1 196 ? 18.732 54.410 -7.038 1.00 60.28 196 THR A C 1
ATOM 1568 O O . THR A 1 196 ? 17.780 55.146 -7.269 1.00 60.28 196 THR A O 1
ATOM 1571 N N . ARG A 1 197 ? 19.683 54.668 -6.140 1.00 53.69 197 ARG A N 1
ATOM 1572 C CA . ARG A 1 197 ? 19.916 55.841 -5.286 1.00 53.69 197 ARG A CA 1
ATOM 1573 C C . ARG A 1 197 ? 21.323 56.336 -5.665 1.00 53.69 197 ARG A C 1
ATOM 1575 O O . ARG A 1 197 ? 22.175 55.463 -5.841 1.00 53.69 197 ARG A O 1
ATOM 1582 N N . ARG A 1 198 ? 21.541 57.661 -5.726 1.00 55.81 198 ARG A N 1
ATOM 1583 C CA . ARG A 1 198 ? 22.727 58.450 -6.182 1.00 55.81 198 ARG A CA 1
ATOM 1584 C C . ARG A 1 198 ? 22.390 59.190 -7.483 1.00 55.81 198 ARG A C 1
ATOM 1586 O O . ARG A 1 198 ? 21.936 58.531 -8.409 1.00 55.81 198 ARG A O 1
ATOM 1593 N N . LEU A 1 199 ? 22.573 60.498 -7.639 1.00 56.66 199 LEU A N 1
ATOM 1594 C CA . LEU A 1 199 ? 23.244 61.553 -6.863 1.00 56.66 199 LEU A CA 1
ATOM 1595 C C . LEU A 1 199 ? 22.260 62.663 -6.476 1.00 56.66 199 LEU A C 1
ATOM 1597 O O . LEU A 1 199 ? 21.231 62.782 -7.176 1.00 56.66 199 LEU A O 1
#

Secondary structure (DSSP, 8-state):
-------HHHHHHHHHHHHHHHHTT-GGGTTS-HHHHHHHHHHHHHH--HHHHHHHHHHHHHHHHHHHH------SGGGGG---HHHHHHHHHTT-HHHHT---HHHHHHHHHHHHHTS-HHHHHHHHHHHHHHHTT-----SPPP-----------------------------------------------------

Foldseek 3Di:
DDPPPPPPVVLLVLLLVQLLVVCVPPPVCPPPDPVVSVVVSVVVSVPDDPVRSVVSSVVSVVVVVCVVVPPPDPPPCVLVQQQDLLNQQLVVCCPPCVLVVDPDPVVSSVVSVVVLVVDDPVVSVVSRVVSVCSSVVVPPPDDDDPPPPPPPPDPDDDDDDDDDDDDDDDDDDDDDDDDDDDDDDDDDDDDDDDDDDDD

Organism: Trypanosoma cruzi (strain CL Brener) (NCBI:txid353153)

InterPro domains:
  IPR052695 Kinetoplast-associated DNA-binding [PTHR37564] (78-180)

pLDDT: mean 74.66, std 20.33, range [36.53, 95.88]

Radius of gyration: 34.58 Å; chains: 1; bounding box: 88×85×66 Å